Protein AF-A0A6V7HAA3-F1 (afdb_monomer_lite)

Organism: NCBI:txid395501

Foldseek 3Di:
DDDDPPDDDDDDADPVLVVVLVVVCVVPLDDDPVVLVVSCVVRVHDSVVSVVVSVVVVVVVVVVVVVVVVVVVVVVVVVVVVVVVVVVVVVVVVVVVVVVVVVVVVVVVVVVVVVVVVVVVVVVVVVVVVVVVPDDDDDDDDDDDDDDDDDDDDDDDDDDDDDDDDDDDDDDDDDDDDDDDDDDPPPDDPDDPDD

Structure (mmCIF, N/CA/C/O backbone):
data_AF-A0A6V7HAA3-F1
#
_entry.id   AF-A0A6V7HAA3-F1
#
loop_
_atom_site.group_PDB
_atom_site.id
_atom_site.type_symbol
_atom_site.label_atom_id
_atom_site.label_alt_id
_atom_site.label_comp_id
_atom_site.label_asym_id
_atom_site.label_entity_id
_atom_site.label_seq_id
_atom_site.pdbx_PDB_ins_code
_atom_site.Cartn_x
_atom_site.Cartn_y
_atom_site.Cartn_z
_atom_site.occupancy
_atom_site.B_iso_or_equiv
_atom_site.auth_seq_id
_atom_site.auth_comp_id
_atom_site.auth_asym_id
_atom_site.auth_atom_id
_atom_site.pdbx_PDB_model_num
ATOM 1 N N . PRO A 1 1 ? 34.888 27.810 -7.613 1.00 47.94 1 PRO A N 1
ATOM 2 C CA . PRO A 1 1 ? 33.725 27.640 -8.515 1.00 47.94 1 PRO A CA 1
ATOM 3 C C . PRO A 1 1 ? 33.443 26.154 -8.810 1.00 47.94 1 PRO A C 1
ATOM 5 O O . PRO A 1 1 ? 33.891 25.637 -9.818 1.00 47.94 1 PRO A O 1
ATOM 8 N N . ASN A 1 2 ? 32.728 25.460 -7.919 1.00 47.56 2 ASN A N 1
ATOM 9 C CA . ASN A 1 2 ? 32.217 24.105 -8.169 1.00 47.56 2 ASN A CA 1
ATOM 10 C C . ASN A 1 2 ? 30.795 24.025 -7.605 1.00 47.56 2 ASN A C 1
ATOM 12 O O . ASN A 1 2 ? 30.545 23.476 -6.535 1.00 47.56 2 ASN A O 1
ATOM 16 N N . GLY A 1 3 ? 29.869 24.684 -8.303 1.00 50.22 3 GLY A N 1
ATOM 17 C CA . GLY A 1 3 ? 28.447 24.626 -7.997 1.00 50.22 3 GLY A CA 1
ATOM 18 C C . GLY A 1 3 ? 27.911 23.230 -8.297 1.00 50.22 3 GLY A C 1
ATOM 19 O O . GLY A 1 3 ? 28.020 22.743 -9.420 1.00 50.22 3 GLY A O 1
ATOM 20 N N . CYS A 1 4 ? 27.336 22.593 -7.280 1.00 56.75 4 CYS A N 1
ATOM 21 C CA . CYS A 1 4 ? 26.614 21.331 -7.392 1.00 56.75 4 CYS A CA 1
ATOM 22 C C . CYS A 1 4 ? 25.581 21.439 -8.537 1.00 56.75 4 CYS A C 1
ATOM 24 O O . CYS A 1 4 ? 24.729 22.334 -8.488 1.00 56.75 4 CYS A O 1
ATOM 26 N N . PRO A 1 5 ? 25.654 20.604 -9.593 1.00 59.47 5 PRO A N 1
ATOM 27 C CA . PRO A 1 5 ? 24.811 20.771 -10.767 1.00 59.47 5 PRO A CA 1
ATOM 28 C C . PRO A 1 5 ? 23.345 20.646 -10.356 1.00 59.47 5 PRO A C 1
ATOM 30 O O . PRO A 1 5 ? 22.948 19.673 -9.706 1.00 59.47 5 PRO A O 1
ATOM 33 N N . ARG A 1 6 ? 22.563 21.675 -10.713 1.00 60.59 6 ARG A N 1
ATOM 34 C CA . ARG A 1 6 ? 21.132 21.821 -10.422 1.00 60.59 6 ARG A CA 1
ATOM 35 C C . ARG A 1 6 ? 20.436 20.466 -10.539 1.00 60.59 6 ARG A C 1
ATOM 37 O O . ARG A 1 6 ? 20.572 19.779 -11.554 1.00 60.59 6 ARG A O 1
ATOM 44 N N . ARG A 1 7 ? 19.698 20.072 -9.495 1.00 62.34 7 ARG A N 1
ATOM 45 C CA . ARG A 1 7 ? 18.899 18.843 -9.505 1.00 62.34 7 ARG A CA 1
ATOM 46 C C . ARG A 1 7 ? 17.999 18.875 -10.736 1.00 62.34 7 ARG A C 1
ATOM 48 O O . ARG A 1 7 ? 17.082 19.686 -10.796 1.00 62.34 7 ARG A O 1
ATOM 55 N N . ARG A 1 8 ? 18.298 18.019 -11.720 1.00 69.88 8 ARG A N 1
ATOM 56 C CA . ARG A 1 8 ? 17.471 17.849 -12.920 1.00 69.88 8 ARG A CA 1
ATOM 57 C C . ARG A 1 8 ? 16.031 17.619 -12.453 1.00 69.88 8 ARG A C 1
ATOM 59 O O . ARG A 1 8 ? 15.814 16.792 -11.563 1.00 69.88 8 ARG A O 1
ATOM 66 N N . GLY A 1 9 ? 15.096 18.402 -12.993 1.00 76.00 9 GLY A N 1
ATOM 67 C CA . GLY A 1 9 ? 13.680 18.338 -12.640 1.00 76.00 9 GLY A CA 1
ATOM 68 C C . GLY A 1 9 ? 13.159 16.904 -12.706 1.00 76.00 9 GLY A C 1
ATOM 69 O O . GLY A 1 9 ? 13.624 16.086 -13.503 1.00 76.00 9 GLY A O 1
ATOM 70 N N . ARG A 1 10 ? 12.230 16.566 -11.811 1.00 82.88 10 ARG A N 1
ATOM 71 C CA . ARG A 1 10 ? 11.664 15.220 -11.756 1.00 82.88 10 ARG A CA 1
ATOM 72 C C . ARG A 1 10 ? 10.759 15.016 -12.967 1.00 82.88 10 ARG A C 1
ATOM 74 O O . ARG A 1 10 ? 9.639 15.505 -12.978 1.00 82.88 10 ARG A O 1
ATOM 81 N N . GLN A 1 11 ? 11.226 14.248 -13.943 1.00 89.12 11 GLN A N 1
ATOM 82 C CA . GLN A 1 11 ? 10.374 13.785 -15.032 1.00 89.12 11 GLN A CA 1
ATOM 83 C C . GLN A 1 11 ? 9.371 12.748 -14.506 1.00 89.12 11 GLN A C 1
ATOM 85 O O . GLN A 1 11 ? 9.751 11.818 -13.785 1.00 89.12 11 GLN A O 1
ATOM 90 N N . THR A 1 12 ? 8.096 12.904 -14.856 1.00 93.69 12 THR A N 1
ATOM 91 C CA . THR A 1 12 ? 7.057 11.897 -14.614 1.00 93.69 12 THR A CA 1
ATOM 92 C C . THR A 1 12 ? 7.067 10.858 -15.732 1.00 93.69 12 THR A C 1
ATOM 94 O O . THR A 1 12 ? 7.315 11.181 -16.895 1.00 93.69 12 THR A O 1
ATOM 97 N N . TYR A 1 13 ? 6.834 9.596 -15.370 1.00 96.62 13 TYR A N 1
ATOM 98 C CA . TYR A 1 13 ? 6.657 8.525 -16.349 1.00 96.62 13 TYR A CA 1
ATOM 99 C C . TYR A 1 13 ? 5.269 8.625 -16.975 1.00 96.62 13 TYR A C 1
ATOM 101 O O . TYR A 1 13 ? 4.311 9.025 -16.311 1.00 96.62 13 TYR A O 1
ATOM 109 N N . THR A 1 14 ? 5.155 8.243 -18.243 1.00 98.00 14 THR A N 1
ATOM 110 C CA . THR A 1 14 ? 3.859 8.189 -18.923 1.00 98.00 14 THR A CA 1
ATOM 111 C C . THR A 1 14 ? 2.979 7.087 -18.322 1.00 98.00 14 THR A C 1
ATOM 113 O O . THR A 1 14 ? 3.452 6.184 -17.617 1.00 98.00 14 THR A O 1
ATOM 116 N N . ARG A 1 15 ? 1.674 7.128 -18.621 1.00 97.56 15 ARG A N 1
ATOM 117 C CA . ARG A 1 15 ? 0.734 6.079 -18.197 1.00 97.56 15 ARG A CA 1
ATOM 118 C C . ARG A 1 15 ? 1.162 4.704 -18.715 1.00 97.56 15 ARG A C 1
ATOM 120 O O . ARG A 1 15 ? 1.207 3.758 -17.939 1.00 97.56 15 ARG A O 1
ATOM 127 N N . PHE A 1 16 ? 1.546 4.620 -19.989 1.00 97.81 16 PHE A N 1
ATOM 128 C CA . PHE A 1 16 ? 2.032 3.385 -20.610 1.00 97.81 16 PHE A CA 1
ATOM 129 C C . PHE A 1 16 ? 3.279 2.833 -19.904 1.00 97.81 16 PHE A C 1
ATOM 131 O O . PHE A 1 16 ? 3.294 1.671 -19.509 1.00 97.81 16 PHE A O 1
ATOM 138 N N . GLN A 1 17 ? 4.283 3.683 -19.654 1.00 98.12 17 GLN A N 1
ATOM 139 C CA . GLN A 1 17 ? 5.496 3.274 -18.938 1.00 98.12 17 GLN A CA 1
ATOM 140 C C . GLN A 1 17 ? 5.176 2.727 -17.546 1.00 98.12 17 GLN A C 1
ATOM 142 O O . GLN A 1 17 ? 5.734 1.716 -17.132 1.00 98.12 17 GLN A O 1
ATOM 147 N N . THR A 1 18 ? 4.270 3.385 -16.822 1.00 98.06 18 THR A N 1
ATOM 148 C CA . THR A 1 18 ? 3.876 2.949 -15.479 1.00 98.06 18 THR A CA 1
ATOM 149 C C . THR A 1 18 ? 3.176 1.591 -15.514 1.00 98.06 18 THR A C 1
ATOM 151 O O . THR A 1 18 ? 3.508 0.731 -14.704 1.00 98.06 18 THR A O 1
ATOM 154 N N . LEU A 1 19 ? 2.269 1.370 -16.471 1.00 98.19 19 LEU A N 1
ATOM 155 C CA . LEU A 1 19 ? 1.551 0.102 -16.619 1.00 98.19 19 LEU A CA 1
ATOM 156 C C . LEU A 1 19 ? 2.490 -1.066 -16.939 1.00 98.19 19 LEU A C 1
ATOM 158 O O . LEU A 1 19 ? 2.407 -2.102 -16.283 1.00 98.19 19 LEU A O 1
ATOM 162 N N . GLU A 1 20 ? 3.419 -0.900 -17.882 1.00 98.19 20 GLU A N 1
ATOM 163 C CA . GLU A 1 20 ? 4.378 -1.964 -18.212 1.00 98.19 20 GLU A CA 1
ATOM 164 C C . GLU A 1 20 ? 5.331 -2.257 -17.043 1.00 98.19 20 GLU A C 1
ATOM 166 O O . GLU A 1 20 ? 5.613 -3.416 -16.742 1.00 98.19 20 GLU A O 1
ATOM 171 N N . LEU A 1 21 ? 5.774 -1.230 -16.309 1.00 98.44 21 LEU A N 1
ATOM 172 C CA . LEU A 1 21 ? 6.573 -1.420 -15.094 1.00 98.44 21 LEU A CA 1
ATOM 173 C C . LEU A 1 21 ? 5.801 -2.177 -14.006 1.00 98.44 21 LEU A C 1
ATOM 175 O O . LEU A 1 21 ? 6.367 -3.034 -13.324 1.00 98.44 21 LEU A O 1
ATOM 179 N N . GLU A 1 22 ? 4.513 -1.876 -13.832 1.00 98.38 22 GLU A N 1
ATOM 180 C CA . GLU A 1 22 ? 3.656 -2.603 -12.901 1.00 98.38 22 GLU A CA 1
ATOM 181 C C . GLU A 1 22 ? 3.451 -4.047 -13.335 1.00 98.38 22 GLU A C 1
ATOM 183 O O . GLU A 1 22 ? 3.622 -4.942 -12.510 1.00 98.38 22 GLU A O 1
ATOM 188 N N . LYS A 1 23 ? 3.157 -4.299 -14.609 1.00 98.06 23 LYS A N 1
ATOM 189 C CA . LYS A 1 23 ? 3.031 -5.650 -15.166 1.00 98.06 23 LYS A CA 1
ATOM 190 C C . LYS A 1 23 ? 4.286 -6.488 -14.906 1.00 98.06 23 LYS A C 1
ATOM 192 O O . LYS A 1 23 ? 4.185 -7.580 -14.349 1.00 98.06 23 LYS A O 1
ATOM 197 N N . GLU A 1 24 ? 5.470 -5.949 -15.197 1.00 97.88 24 GLU A N 1
ATOM 198 C CA . GLU A 1 24 ? 6.743 -6.622 -14.909 1.00 97.88 24 GLU A CA 1
ATOM 199 C C . GLU A 1 24 ? 6.949 -6.876 -13.411 1.00 97.88 24 GLU A C 1
ATOM 201 O O . GLU A 1 24 ? 7.431 -7.936 -13.017 1.00 97.88 24 GLU A O 1
ATOM 206 N N . PHE A 1 25 ? 6.556 -5.935 -12.551 1.00 98.38 25 PHE A N 1
ATOM 207 C CA . PHE A 1 25 ? 6.673 -6.090 -11.101 1.00 98.38 25 PHE A CA 1
ATOM 208 C C . PHE A 1 25 ? 5.761 -7.180 -10.525 1.00 98.38 25 PHE A C 1
ATOM 210 O O . PHE A 1 25 ? 6.108 -7.801 -9.514 1.00 98.38 25 PHE A O 1
ATOM 217 N N . HIS A 1 26 ? 4.596 -7.402 -11.136 1.00 97.50 26 HIS A N 1
ATOM 218 C CA . HIS A 1 26 ? 3.718 -8.514 -10.776 1.00 97.50 26 HIS A CA 1
ATOM 219 C C . HIS A 1 26 ? 4.322 -9.854 -11.194 1.00 97.50 26 HIS A C 1
ATOM 221 O O . HIS A 1 26 ? 4.258 -10.795 -10.410 1.00 97.50 26 HIS A O 1
ATOM 227 N N . PHE A 1 27 ? 4.959 -9.919 -12.368 1.00 97.31 27 PHE A N 1
ATOM 228 C CA . PHE A 1 27 ? 5.654 -11.123 -12.822 1.00 97.31 27 PHE A CA 1
ATOM 229 C C . PHE A 1 27 ? 6.865 -11.455 -11.941 1.00 97.31 27 PHE A C 1
ATOM 231 O O . PHE A 1 27 ? 7.007 -12.578 -11.463 1.00 97.31 27 PHE A O 1
ATOM 238 N N . ASN A 1 28 ? 7.734 -10.473 -11.689 1.00 96.38 28 ASN A N 1
ATOM 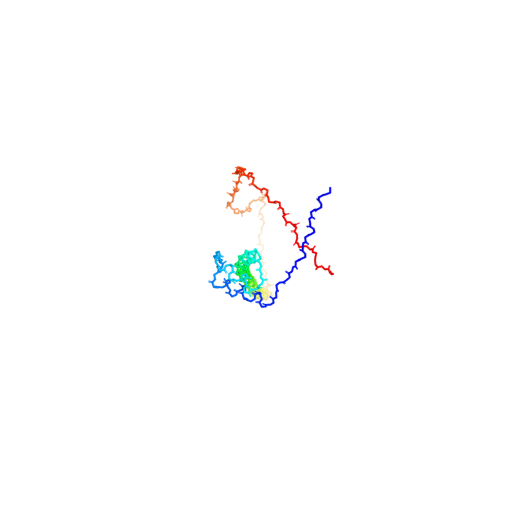239 C CA . ASN A 1 28 ? 8.869 -10.632 -10.792 1.00 96.38 28 ASN A CA 1
ATOM 240 C C . ASN A 1 28 ? 9.202 -9.314 -10.064 1.00 96.38 28 ASN A C 1
ATOM 242 O O . ASN A 1 28 ? 9.646 -8.352 -10.695 1.00 96.38 28 ASN A O 1
ATOM 246 N N . PRO A 1 29 ? 9.102 -9.256 -8.720 1.00 97.25 29 PRO A N 1
ATOM 247 C CA . PRO A 1 29 ? 9.426 -8.050 -7.952 1.00 97.25 29 PRO A CA 1
ATOM 248 C C . PRO A 1 29 ? 10.915 -7.653 -7.975 1.00 97.25 29 PRO A C 1
ATOM 250 O O . PRO A 1 29 ? 11.273 -6.576 -7.482 1.00 97.25 29 PRO A O 1
ATOM 253 N N . TYR A 1 30 ? 11.788 -8.518 -8.503 1.00 97.88 30 TYR A N 1
ATOM 254 C CA . TYR A 1 30 ? 13.235 -8.342 -8.585 1.00 97.88 30 TYR A CA 1
ATOM 255 C C . TYR A 1 30 ? 13.731 -8.656 -10.000 1.00 97.88 30 TYR A C 1
ATOM 257 O O . TYR A 1 30 ? 13.745 -9.800 -10.437 1.00 97.88 30 TYR A O 1
ATOM 265 N N . LEU A 1 31 ? 14.208 -7.643 -10.721 1.00 97.50 31 LEU A N 1
ATOM 266 C CA . LEU A 1 31 ? 14.721 -7.855 -12.074 1.00 97.50 31 LEU A CA 1
ATOM 267 C C . LEU A 1 31 ? 16.150 -8.404 -12.086 1.00 97.50 31 LEU A C 1
ATOM 269 O O . LEU A 1 31 ? 17.033 -7.898 -11.386 1.00 97.50 31 LEU A O 1
ATOM 273 N N . THR A 1 32 ? 16.400 -9.356 -12.986 1.00 98.19 32 THR A N 1
ATOM 274 C CA . THR A 1 32 ? 17.756 -9.759 -13.377 1.00 98.19 32 THR A CA 1
ATOM 275 C C . THR A 1 32 ? 18.428 -8.676 -14.231 1.00 98.19 32 THR A C 1
ATOM 277 O O . THR A 1 32 ? 17.782 -7.762 -14.755 1.00 98.19 32 THR A O 1
ATOM 280 N N . ARG A 1 33 ? 19.755 -8.774 -14.400 1.00 97.88 33 ARG A N 1
ATOM 281 C CA . ARG A 1 33 ? 20.540 -7.855 -15.242 1.00 97.88 33 ARG A CA 1
ATOM 282 C C . ARG A 1 33 ? 19.999 -7.779 -16.669 1.00 97.88 33 ARG A C 1
ATOM 284 O O . ARG A 1 33 ? 19.829 -6.671 -17.165 1.00 97.88 33 ARG A O 1
ATOM 291 N N . ARG A 1 34 ? 19.751 -8.938 -17.289 1.00 98.06 34 ARG A N 1
ATOM 292 C CA . ARG A 1 34 ? 19.263 -9.067 -18.668 1.00 98.06 34 ARG A CA 1
ATOM 293 C C . ARG A 1 34 ? 17.875 -8.457 -18.821 1.00 98.06 34 ARG A C 1
ATOM 295 O O . ARG A 1 34 ? 17.703 -7.561 -19.640 1.00 98.06 34 ARG A O 1
ATOM 302 N N . ARG A 1 35 ? 16.922 -8.848 -17.966 1.00 98.19 35 ARG A N 1
ATOM 303 C CA . ARG A 1 35 ? 15.545 -8.345 -18.056 1.00 98.19 35 ARG A CA 1
ATOM 304 C C . ARG A 1 35 ? 15.470 -6.829 -17.893 1.00 98.19 35 ARG A C 1
ATOM 306 O O . ARG A 1 35 ? 14.707 -6.164 -18.581 1.00 98.19 35 ARG A O 1
ATOM 313 N N . ARG A 1 36 ? 16.312 -6.258 -17.027 1.00 98.31 36 ARG A N 1
ATOM 314 C CA . ARG A 1 36 ? 16.402 -4.803 -16.859 1.00 98.31 36 ARG A CA 1
ATOM 315 C C . ARG A 1 36 ? 16.808 -4.073 -18.145 1.00 98.31 36 ARG A C 1
ATOM 317 O O . ARG A 1 36 ? 16.308 -2.975 -18.354 1.00 98.31 36 ARG A O 1
ATOM 324 N N . ILE A 1 37 ? 17.683 -4.653 -18.974 1.00 98.44 37 ILE A N 1
ATOM 325 C CA . ILE A 1 37 ? 18.051 -4.081 -20.285 1.00 98.44 37 ILE A CA 1
ATOM 326 C C . ILE A 1 37 ? 16.839 -4.103 -21.211 1.00 98.44 37 ILE A C 1
ATOM 328 O O . ILE A 1 37 ? 16.484 -3.076 -21.777 1.00 98.44 37 ILE A O 1
ATOM 332 N N . GLU A 1 38 ? 16.182 -5.259 -21.321 1.00 98.25 38 GLU A N 1
ATOM 333 C CA . GLU A 1 38 ? 15.034 -5.458 -22.214 1.00 98.25 38 GLU A CA 1
ATOM 334 C C . GLU A 1 38 ? 13.912 -4.452 -21.912 1.00 98.25 38 GLU A C 1
ATOM 336 O O . GLU A 1 38 ? 13.438 -3.753 -22.806 1.00 98.25 38 GLU A O 1
ATOM 341 N N . VAL A 1 39 ? 13.551 -4.302 -20.633 1.00 97.94 39 VAL A N 1
ATOM 342 C CA . VAL A 1 39 ? 12.511 -3.355 -20.193 1.00 97.94 39 VAL A CA 1
ATOM 343 C C . VAL A 1 39 ? 12.953 -1.899 -20.374 1.00 97.94 39 VAL A C 1
ATOM 345 O O . VAL A 1 39 ? 12.150 -1.054 -20.766 1.00 97.94 39 VAL A O 1
ATOM 348 N N . ALA A 1 40 ? 14.225 -1.585 -20.109 1.00 98.31 40 ALA A N 1
ATOM 349 C CA . ALA A 1 40 ? 14.774 -0.245 -20.322 1.00 98.31 40 ALA A CA 1
ATOM 350 C C . ALA A 1 40 ? 14.635 0.189 -21.790 1.00 98.31 40 ALA A C 1
ATOM 352 O O . ALA A 1 40 ? 14.160 1.292 -22.063 1.00 98.31 40 ALA A O 1
ATOM 353 N N . HIS A 1 41 ? 14.984 -0.700 -22.723 1.00 98.25 41 HIS A N 1
ATOM 354 C CA . HIS A 1 41 ? 14.888 -0.434 -24.156 1.00 98.25 41 HIS A CA 1
ATOM 355 C C . HIS A 1 41 ? 13.430 -0.310 -24.609 1.00 98.25 41 HIS A C 1
ATOM 357 O O . HIS A 1 41 ? 13.096 0.646 -25.301 1.00 98.25 41 HIS A O 1
ATOM 363 N N . ALA A 1 42 ? 12.550 -1.214 -24.164 1.00 97.75 42 ALA A N 1
ATOM 364 C CA . ALA A 1 42 ? 11.133 -1.195 -24.536 1.00 97.75 42 ALA A CA 1
ATOM 365 C C . ALA A 1 42 ? 10.398 0.083 -24.087 1.00 97.75 42 ALA A C 1
ATOM 367 O O . ALA A 1 42 ? 9.475 0.535 -24.758 1.00 97.75 42 ALA A O 1
ATOM 368 N N . LEU A 1 43 ? 10.799 0.671 -22.955 1.00 97.56 43 LEU A N 1
ATOM 369 C CA . LEU A 1 43 ? 10.143 1.847 -22.372 1.00 97.56 43 LEU A CA 1
ATOM 370 C C . LEU A 1 43 ? 10.879 3.166 -22.630 1.00 97.56 43 LEU A C 1
ATOM 372 O O . LEU A 1 43 ? 10.434 4.207 -22.134 1.00 97.56 43 LEU A O 1
ATOM 376 N N . CYS A 1 44 ? 11.993 3.132 -23.368 1.00 97.88 44 CYS A N 1
ATOM 377 C CA . CYS A 1 44 ? 12.895 4.270 -23.569 1.00 97.88 44 CYS A CA 1
ATOM 378 C C . CYS A 1 44 ? 13.333 4.919 -22.240 1.00 97.88 44 CYS A C 1
ATOM 380 O O . CYS A 1 44 ? 13.368 6.142 -22.096 1.00 97.88 44 CYS A O 1
ATOM 382 N N . LEU A 1 45 ? 13.648 4.091 -21.240 1.00 97.12 45 LEU A N 1
ATOM 383 C CA . LEU A 1 45 ? 14.139 4.513 -19.928 1.00 97.12 45 LEU A CA 1
ATOM 384 C C . LEU A 1 45 ? 15.555 3.988 -19.703 1.00 97.12 45 LEU A C 1
ATOM 386 O O . LEU A 1 45 ? 15.953 2.956 -20.226 1.00 97.12 45 LEU A O 1
ATOM 390 N N . THR A 1 46 ? 16.329 4.661 -18.857 1.00 98.06 46 THR A N 1
ATOM 391 C CA . THR A 1 46 ? 17.650 4.154 -18.462 1.00 98.06 46 THR A CA 1
ATOM 392 C C . THR A 1 46 ? 17.518 2.986 -17.484 1.00 98.06 46 THR A C 1
ATOM 394 O O . THR A 1 46 ? 16.644 2.979 -16.613 1.00 98.06 46 THR A O 1
ATOM 397 N N . GLU A 1 47 ? 18.460 2.039 -17.512 1.00 98.31 47 GLU A N 1
ATOM 398 C CA . GLU A 1 47 ? 18.514 0.950 -16.523 1.00 98.31 47 GLU A CA 1
ATOM 399 C C . GLU A 1 47 ? 18.475 1.451 -15.072 1.00 98.31 47 GLU A C 1
ATOM 401 O O . GLU A 1 47 ? 17.904 0.814 -14.183 1.00 98.31 47 GLU A O 1
ATOM 406 N N . ARG A 1 48 ? 19.089 2.614 -14.822 1.00 97.44 48 ARG A N 1
ATOM 407 C CA . ARG A 1 48 ? 19.090 3.266 -13.513 1.00 97.44 48 ARG A CA 1
ATOM 408 C C . ARG A 1 48 ? 17.680 3.680 -13.095 1.00 97.44 48 ARG A C 1
ATOM 410 O O . ARG A 1 48 ? 17.322 3.468 -11.938 1.00 97.44 48 ARG A O 1
ATOM 417 N N . GLN A 1 49 ? 16.888 4.249 -14.004 1.00 97.75 49 GLN A N 1
ATOM 418 C CA . GLN A 1 49 ? 15.487 4.598 -13.746 1.00 97.75 49 GLN A CA 1
ATOM 419 C C . GLN A 1 49 ? 14.657 3.354 -13.434 1.00 97.75 49 GLN A C 1
ATOM 421 O O . GLN A 1 49 ? 13.942 3.362 -12.434 1.00 97.75 49 GLN A O 1
ATOM 426 N N . ILE A 1 50 ? 14.834 2.270 -14.199 1.00 98.25 50 ILE A N 1
ATOM 427 C CA . ILE A 1 50 ? 14.180 0.982 -13.926 1.00 98.25 50 ILE A CA 1
ATOM 428 C C . ILE A 1 50 ? 14.561 0.473 -12.528 1.00 98.25 50 ILE A C 1
ATOM 430 O O . ILE A 1 50 ? 13.692 0.155 -11.717 1.00 98.25 50 ILE A O 1
ATOM 434 N N . LYS A 1 51 ? 15.857 0.472 -12.189 1.00 97.88 51 LYS A N 1
ATOM 435 C CA . LYS A 1 51 ? 16.353 0.049 -10.867 1.00 97.88 51 LYS A CA 1
ATOM 436 C C . LYS A 1 51 ? 15.723 0.860 -9.730 1.00 97.88 51 LYS A C 1
ATOM 438 O O . LYS A 1 51 ? 15.270 0.281 -8.743 1.00 97.88 51 LYS A O 1
ATOM 443 N N . ILE A 1 52 ? 15.697 2.187 -9.863 1.00 97.94 52 ILE A N 1
ATOM 444 C CA . ILE A 1 52 ? 15.109 3.088 -8.861 1.00 97.94 52 ILE A CA 1
ATOM 445 C C . ILE A 1 52 ? 13.603 2.856 -8.752 1.00 97.94 52 ILE A C 1
ATOM 447 O O . ILE A 1 52 ? 13.079 2.792 -7.643 1.00 97.94 52 ILE A O 1
ATOM 451 N N . TRP A 1 53 ? 12.905 2.691 -9.877 1.00 98.12 53 TRP A N 1
ATOM 452 C CA . TRP A 1 53 ? 11.470 2.435 -9.873 1.00 98.12 53 TRP A CA 1
ATOM 453 C C . TRP A 1 53 ? 11.144 1.127 -9.145 1.00 98.12 53 TRP A C 1
ATOM 455 O O . TRP A 1 53 ? 10.328 1.143 -8.229 1.00 98.12 53 TRP A O 1
ATOM 465 N N . PHE A 1 54 ? 11.853 0.029 -9.431 1.00 98.56 54 PHE A N 1
ATOM 466 C CA . PHE A 1 54 ? 11.659 -1.255 -8.740 1.00 98.56 54 PHE A CA 1
ATOM 467 C C . PHE A 1 54 ? 11.999 -1.183 -7.248 1.00 98.56 54 PHE A C 1
ATOM 469 O O . PHE A 1 54 ? 11.357 -1.825 -6.415 1.00 98.56 54 PHE A O 1
ATOM 476 N N . GLN A 1 55 ? 13.002 -0.391 -6.865 1.00 98.31 55 GLN A N 1
ATOM 477 C CA . GLN A 1 55 ? 13.291 -0.135 -5.455 1.00 98.31 55 GLN A CA 1
ATOM 478 C C . GLN A 1 55 ? 12.137 0.617 -4.780 1.00 98.31 55 GLN A C 1
ATOM 480 O O . GLN A 1 55 ? 11.638 0.169 -3.748 1.00 98.31 55 GLN A O 1
ATOM 485 N N . ASN A 1 56 ? 11.662 1.703 -5.389 1.00 98.00 56 ASN A N 1
ATOM 486 C CA . ASN A 1 56 ? 10.538 2.484 -4.878 1.00 98.00 56 ASN A CA 1
ATOM 487 C C . ASN A 1 56 ? 9.257 1.649 -4.804 1.00 98.00 56 ASN A C 1
ATOM 489 O O . ASN A 1 56 ? 8.544 1.707 -3.804 1.00 98.00 56 ASN A O 1
ATOM 493 N N . ARG A 1 57 ? 8.990 0.822 -5.818 1.00 98.25 57 ARG A N 1
ATOM 494 C CA . ARG A 1 57 ? 7.807 -0.036 -5.872 1.00 98.25 57 ARG A CA 1
ATOM 495 C C . ARG A 1 57 ? 7.818 -1.098 -4.774 1.00 98.25 57 ARG A C 1
ATOM 497 O O . ARG A 1 57 ? 6.786 -1.283 -4.128 1.00 98.25 57 ARG A O 1
ATOM 504 N N . ARG A 1 58 ? 8.971 -1.724 -4.488 1.00 98.00 58 ARG A N 1
ATOM 505 C CA . ARG A 1 58 ? 9.135 -2.640 -3.338 1.00 98.00 58 ARG A CA 1
ATOM 506 C C . ARG A 1 58 ? 8.915 -1.928 -2.008 1.00 98.00 58 ARG A C 1
ATOM 508 O O . ARG A 1 58 ? 8.224 -2.456 -1.139 1.00 98.00 58 ARG A O 1
ATOM 515 N N . MET A 1 59 ? 9.447 -0.714 -1.855 1.00 97.75 59 MET A N 1
ATOM 516 C CA . MET A 1 59 ? 9.210 0.089 -0.653 1.00 97.75 59 MET A CA 1
ATOM 517 C C . MET A 1 59 ? 7.729 0.444 -0.493 1.00 97.75 59 MET A C 1
ATOM 519 O O . MET A 1 59 ? 7.211 0.344 0.617 1.00 97.75 59 MET A O 1
ATOM 523 N N . LYS A 1 60 ? 7.037 0.781 -1.588 1.00 96.50 60 LYS A N 1
ATOM 524 C CA . LYS A 1 60 ? 5.591 1.023 -1.593 1.00 96.50 60 LYS A CA 1
ATOM 525 C C . LYS A 1 60 ? 4.815 -0.232 -1.186 1.00 96.50 60 LYS A C 1
ATOM 527 O O . LYS A 1 60 ? 4.049 -0.149 -0.239 1.00 96.50 60 LYS A O 1
ATOM 532 N N . ARG A 1 61 ? 5.107 -1.401 -1.778 1.00 96.38 61 ARG A N 1
ATOM 533 C CA . ARG A 1 61 ? 4.483 -2.688 -1.396 1.00 96.38 61 ARG A CA 1
ATOM 534 C C . ARG A 1 61 ? 4.661 -2.977 0.094 1.00 96.38 61 ARG A C 1
ATOM 536 O O . ARG A 1 61 ? 3.716 -3.359 0.768 1.00 96.38 61 ARG A O 1
ATOM 543 N N . LYS A 1 62 ? 5.864 -2.757 0.634 1.00 95.94 62 LYS A N 1
ATOM 544 C CA . LYS A 1 62 ? 6.126 -2.939 2.069 1.00 95.94 62 LYS A CA 1
ATOM 545 C C . LYS A 1 62 ? 5.274 -2.006 2.938 1.00 95.94 62 LYS A C 1
ATOM 547 O O . LYS A 1 62 ? 4.821 -2.431 3.993 1.00 95.94 62 LYS A O 1
ATOM 552 N N . LYS A 1 63 ? 5.075 -0.751 2.519 1.00 94.50 63 LYS A N 1
ATOM 553 C CA . LYS A 1 63 ? 4.202 0.203 3.222 1.00 94.50 63 LYS A CA 1
ATOM 554 C C . LYS A 1 63 ? 2.730 -0.195 3.118 1.00 94.50 63 LYS A C 1
ATOM 556 O O . LYS A 1 63 ? 2.069 -0.233 4.142 1.00 94.50 63 LYS A O 1
ATOM 561 N N . GLU A 1 64 ? 2.265 -0.561 1.924 1.00 93.75 64 GLU A N 1
ATOM 562 C CA . GLU A 1 64 ? 0.900 -1.050 1.668 1.00 93.75 64 GLU A CA 1
ATOM 563 C C . GLU A 1 64 ? 0.574 -2.244 2.585 1.00 93.75 64 GLU A C 1
ATOM 565 O O . GLU A 1 64 ? -0.428 -2.227 3.289 1.00 93.75 64 GLU A O 1
ATOM 570 N N . LEU A 1 65 ? 1.477 -3.225 2.689 1.00 92.62 65 LEU A N 1
ATOM 571 C CA . LEU A 1 65 ? 1.302 -4.382 3.578 1.00 92.62 65 LEU A CA 1
ATOM 572 C C . LEU A 1 65 ? 1.266 -4.021 5.071 1.00 92.62 65 LEU A C 1
ATOM 574 O O . LEU A 1 65 ? 0.604 -4.707 5.843 1.00 92.62 65 LEU A O 1
ATOM 578 N N . ARG A 1 66 ? 1.995 -2.984 5.501 1.00 91.50 66 ARG A N 1
ATOM 579 C CA . ARG A 1 66 ? 1.954 -2.509 6.895 1.00 91.50 66 ARG A CA 1
ATOM 580 C C . ARG A 1 66 ? 0.656 -1.765 7.187 1.00 91.50 66 ARG A C 1
ATOM 582 O O . ARG A 1 66 ? 0.035 -2.057 8.197 1.00 91.50 66 ARG A O 1
ATOM 589 N N . ALA A 1 67 ? 0.233 -0.891 6.277 1.00 90.75 67 ALA A N 1
ATOM 590 C CA . ALA A 1 67 ? -1.012 -0.144 6.404 1.00 90.75 67 ALA A CA 1
ATOM 591 C C . ALA A 1 67 ? -2.224 -1.083 6.487 1.00 90.75 67 ALA A C 1
ATOM 593 O O . ALA A 1 67 ? -3.079 -0.898 7.337 1.00 90.75 67 ALA A O 1
ATOM 594 N N . VAL A 1 68 ? -2.262 -2.148 5.676 1.00 90.19 68 VAL A N 1
ATOM 595 C CA . VAL A 1 68 ? -3.334 -3.157 5.765 1.00 90.19 68 VAL A CA 1
ATOM 596 C C . VAL A 1 68 ? -3.358 -3.836 7.138 1.00 90.19 68 VAL A C 1
ATOM 598 O O . VAL A 1 68 ? -4.428 -4.039 7.700 1.00 90.19 68 VAL A O 1
ATOM 601 N N . LYS A 1 69 ? -2.192 -4.168 7.707 1.00 89.50 69 LYS A N 1
ATOM 602 C CA . LYS A 1 69 ? -2.125 -4.751 9.057 1.00 89.50 69 LYS A CA 1
ATOM 603 C C . LYS A 1 69 ? -2.636 -3.787 10.126 1.00 89.50 69 LYS A C 1
ATOM 605 O O . LYS A 1 69 ? -3.348 -4.219 11.019 1.00 89.50 69 LYS A O 1
ATOM 610 N N . GLU A 1 70 ? -2.280 -2.513 10.018 1.00 89.69 70 GLU A N 1
ATOM 611 C CA . GLU A 1 70 ? -2.715 -1.467 10.946 1.00 89.69 70 GLU A CA 1
ATOM 612 C C . GLU A 1 70 ? -4.223 -1.215 10.859 1.00 89.69 70 GLU A C 1
ATOM 614 O O . GLU A 1 70 ? -4.887 -1.192 11.887 1.00 89.69 70 GLU A O 1
ATOM 619 N N . ILE A 1 71 ? -4.782 -1.140 9.647 1.00 91.00 71 ILE A N 1
ATOM 620 C CA . ILE A 1 71 ? -6.231 -1.022 9.426 1.00 91.00 71 ILE A CA 1
ATOM 621 C C . ILE A 1 71 ? -6.973 -2.211 10.043 1.00 91.00 71 ILE A C 1
ATOM 623 O O . ILE A 1 71 ? -7.978 -2.026 10.722 1.00 91.00 71 ILE A O 1
ATOM 627 N N . ASN A 1 72 ? -6.475 -3.432 9.838 1.00 90.19 72 ASN A N 1
ATOM 628 C CA . ASN A 1 72 ? -7.105 -4.628 10.396 1.00 90.19 72 ASN A CA 1
ATOM 629 C C . ASN A 1 72 ? -7.048 -4.651 11.930 1.00 90.19 72 ASN A C 1
ATOM 631 O O . ASN A 1 72 ? -8.013 -5.055 12.573 1.00 90.19 72 ASN A O 1
ATOM 635 N N . GLU A 1 73 ? -5.929 -4.222 12.514 1.00 91.38 73 GLU A N 1
ATOM 636 C CA . GLU A 1 73 ? -5.774 -4.121 13.966 1.00 91.38 73 GLU A CA 1
ATOM 637 C C . GLU A 1 73 ? -6.698 -3.047 14.551 1.00 91.38 73 GLU A C 1
ATOM 639 O O . GLU A 1 73 ? -7.368 -3.290 15.551 1.00 91.38 73 GLU A O 1
ATOM 644 N N . GLN A 1 74 ? -6.787 -1.891 13.896 1.00 90.56 74 GLN A N 1
ATOM 645 C CA . GLN A 1 74 ? -7.681 -0.810 14.290 1.00 90.56 74 GLN A CA 1
ATOM 646 C C . GLN A 1 74 ? -9.148 -1.255 14.235 1.00 90.56 74 GLN A C 1
ATOM 648 O O . GLN A 1 74 ? -9.874 -1.088 15.208 1.00 90.56 74 GLN A O 1
ATOM 653 N N . ALA A 1 75 ? -9.560 -1.925 13.156 1.00 91.88 75 ALA A N 1
ATOM 654 C CA . ALA A 1 75 ? -10.908 -2.473 13.033 1.00 91.88 75 ALA A CA 1
ATOM 655 C C . ALA A 1 75 ? -11.226 -3.522 14.114 1.00 91.88 75 ALA A C 1
ATOM 657 O O . ALA A 1 75 ? -12.382 -3.670 14.510 1.00 91.88 75 ALA A O 1
ATOM 658 N N . ARG A 1 76 ? -10.221 -4.267 14.597 1.00 92.38 76 ARG A N 1
ATOM 659 C CA . ARG A 1 76 ? -10.398 -5.194 15.722 1.00 92.38 76 ARG A CA 1
ATOM 660 C C . ARG A 1 76 ? -10.614 -4.436 17.031 1.00 92.38 76 ARG A C 1
ATOM 662 O O . ARG A 1 76 ? -11.569 -4.740 17.736 1.00 92.38 76 ARG A O 1
ATOM 669 N N . ARG A 1 77 ? -9.784 -3.428 17.315 1.00 93.12 77 ARG A N 1
ATOM 670 C CA . ARG A 1 77 ? -9.918 -2.581 18.513 1.00 93.12 77 ARG A CA 1
ATOM 671 C C . ARG A 1 77 ? -11.260 -1.867 18.559 1.00 93.12 77 ARG A C 1
ATOM 673 O O . ARG A 1 77 ? -11.916 -1.889 19.585 1.00 93.12 77 ARG A O 1
ATOM 680 N N . GLU A 1 78 ? -11.710 -1.316 17.436 1.00 93.00 78 GLU A N 1
ATOM 681 C CA . GLU A 1 78 ? -13.010 -0.644 17.352 1.00 93.00 78 GLU A CA 1
ATOM 682 C C . GLU A 1 78 ? -14.175 -1.594 17.657 1.00 93.00 78 GLU A C 1
ATOM 684 O O . GLU A 1 78 ? -15.132 -1.195 18.315 1.00 93.00 78 GLU A O 1
ATOM 689 N N . ARG A 1 79 ? -14.098 -2.863 17.232 1.00 92.75 79 ARG A N 1
ATOM 690 C CA . ARG A 1 79 ? -15.095 -3.877 17.613 1.00 92.75 79 ARG A CA 1
ATOM 691 C C . ARG A 1 79 ? -15.043 -4.191 19.104 1.00 92.75 79 ARG A C 1
ATOM 693 O O . ARG A 1 79 ? -16.085 -4.232 19.742 1.00 92.75 79 ARG A O 1
ATOM 700 N N . GLU A 1 80 ? -13.849 -4.374 19.661 1.00 93.19 80 GLU A N 1
ATOM 701 C CA . GLU A 1 80 ? -13.670 -4.624 21.096 1.00 93.19 80 GLU A CA 1
ATOM 702 C C . GLU A 1 80 ? -14.195 -3.449 21.942 1.00 93.19 80 GLU A C 1
ATOM 704 O O . GLU A 1 80 ? -14.896 -3.656 22.930 1.00 93.19 80 GLU A O 1
ATOM 709 N N . GLU A 1 81 ? -13.926 -2.209 21.531 1.00 94.25 81 GLU A N 1
ATOM 710 C CA . GLU A 1 81 ? -14.451 -0.999 22.170 1.00 94.25 81 GLU A CA 1
ATOM 711 C C . GLU A 1 81 ? -15.978 -0.908 22.061 1.00 94.25 81 GLU A C 1
ATOM 713 O O . GLU A 1 81 ? -16.645 -0.563 23.040 1.00 94.25 81 GLU A O 1
ATOM 718 N N . GLN A 1 82 ? -16.551 -1.257 20.904 1.00 93.12 82 GLN A N 1
ATOM 719 C CA . GLN A 1 82 ? -18.003 -1.333 20.724 1.00 93.12 82 GLN A CA 1
ATOM 720 C C . GLN A 1 82 ? -18.633 -2.384 21.640 1.00 93.12 82 GLN A C 1
ATOM 722 O O . GLN A 1 82 ? -19.638 -2.085 22.286 1.00 93.12 82 GLN A O 1
ATOM 727 N N . ASP A 1 83 ? -18.033 -3.568 21.755 1.00 95.06 83 ASP A N 1
ATOM 728 C CA . ASP A 1 83 ? -18.512 -4.637 22.633 1.00 95.06 83 ASP A CA 1
ATOM 729 C C . ASP A 1 83 ? -18.434 -4.222 24.111 1.00 95.06 83 ASP A C 1
ATOM 731 O O . ASP A 1 83 ? -19.386 -4.422 24.871 1.00 95.06 83 ASP A O 1
ATOM 735 N N . ILE A 1 84 ? -17.336 -3.578 24.528 1.00 96.19 84 ILE A N 1
ATOM 736 C CA . ILE A 1 84 ? -17.189 -3.031 25.886 1.00 96.19 84 ILE A CA 1
ATOM 737 C C . ILE A 1 84 ? -18.255 -1.963 26.148 1.00 96.19 84 ILE A C 1
ATOM 739 O O . ILE A 1 84 ? -18.907 -1.992 27.194 1.00 96.19 84 ILE A O 1
ATOM 743 N N . MET A 1 85 ? -18.467 -1.037 25.211 1.00 95.38 85 MET A N 1
ATOM 744 C CA . MET A 1 85 ? -19.461 0.026 25.353 1.00 95.38 85 MET A CA 1
ATOM 745 C C . MET A 1 85 ? -20.885 -0.536 25.422 1.00 95.38 85 MET A C 1
ATOM 747 O O . MET A 1 85 ? -21.669 -0.115 26.275 1.00 95.38 85 MET A O 1
ATOM 751 N N . GLN A 1 86 ? -21.222 -1.514 24.578 1.00 95.44 86 GLN A N 1
ATOM 752 C CA . GLN A 1 86 ? -22.516 -2.196 24.621 1.00 95.44 86 GLN A CA 1
ATOM 753 C C . GLN A 1 86 ? -22.716 -2.928 25.946 1.00 95.44 86 GLN A C 1
ATOM 755 O O . GLN A 1 86 ? -23.777 -2.809 26.560 1.00 95.44 86 GLN A O 1
ATOM 760 N N . LYS A 1 87 ? -21.688 -3.626 26.439 1.00 95.50 87 LYS A N 1
ATOM 761 C CA . LYS A 1 87 ? -21.742 -4.297 27.739 1.00 95.50 87 LYS A CA 1
ATOM 762 C C . LYS A 1 87 ? -21.961 -3.303 28.879 1.00 95.50 87 LYS A C 1
ATOM 764 O O . LYS A 1 87 ? -22.822 -3.535 29.722 1.00 95.50 87 LYS A O 1
ATOM 769 N N . GLN A 1 88 ? -21.256 -2.171 28.882 1.00 95.69 88 GLN A N 1
ATOM 770 C CA . GLN A 1 88 ? -21.458 -1.112 29.876 1.00 95.69 88 GLN A CA 1
ATOM 771 C C . GLN A 1 88 ? -22.873 -0.523 29.815 1.00 95.69 88 GLN A C 1
ATOM 773 O O . GLN A 1 88 ? -23.479 -0.261 30.855 1.00 95.69 88 GLN A O 1
ATOM 778 N N . GLN A 1 89 ? -23.426 -0.326 28.615 1.00 94.81 89 GLN A N 1
ATOM 779 C CA . GLN A 1 89 ? -24.807 0.130 28.449 1.00 94.81 89 GLN A CA 1
ATOM 780 C C . GLN A 1 89 ? -25.809 -0.899 28.981 1.00 94.81 89 GLN A C 1
ATOM 782 O O . GLN A 1 89 ? -26.716 -0.522 29.725 1.00 94.81 89 GLN A O 1
ATOM 787 N N . ALA A 1 90 ? -25.621 -2.182 28.667 1.00 95.50 90 ALA A N 1
ATOM 788 C CA . ALA A 1 90 ? -26.458 -3.267 29.171 1.00 95.50 90 ALA A CA 1
ATOM 789 C C . ALA A 1 90 ? -26.388 -3.375 30.703 1.00 95.50 90 ALA A C 1
ATOM 791 O O . ALA A 1 90 ? -27.422 -3.457 31.363 1.00 95.50 90 ALA A O 1
ATOM 792 N N . GLU A 1 91 ? -25.193 -3.286 31.293 1.00 95.88 91 GLU A N 1
ATOM 793 C CA . GLU A 1 91 ? -25.008 -3.272 32.749 1.00 95.88 91 GLU A CA 1
ATOM 794 C C . GLU A 1 91 ? -25.679 -2.058 33.403 1.00 95.88 91 GLU A C 1
ATOM 796 O O . GLU A 1 91 ? -26.318 -2.186 34.448 1.00 95.88 91 GLU A O 1
ATOM 801 N N . LYS A 1 92 ? -25.580 -0.873 32.788 1.00 96.12 92 LYS A N 1
ATOM 802 C CA . LYS A 1 92 ? -26.242 0.339 33.286 1.00 96.12 92 LYS A CA 1
ATOM 803 C C . LYS A 1 92 ? -27.767 0.210 33.232 1.00 96.12 92 LYS A C 1
ATOM 805 O O . LYS A 1 92 ? -28.437 0.609 34.182 1.00 96.12 92 LYS A O 1
ATOM 810 N N . GLN A 1 93 ? -28.311 -0.365 32.159 1.00 94.06 93 GLN A N 1
ATOM 811 C CA . GLN A 1 93 ? -29.744 -0.655 32.046 1.00 94.06 93 GLN A CA 1
ATOM 812 C C . GLN A 1 93 ? -30.194 -1.687 33.088 1.00 94.06 93 GLN A C 1
ATOM 814 O O . GLN A 1 93 ? -31.205 -1.467 33.753 1.00 94.06 93 GLN A O 1
ATOM 819 N N . ALA A 1 94 ? -29.427 -2.761 33.287 1.00 95.88 94 ALA A N 1
ATOM 820 C CA . ALA A 1 94 ? -29.719 -3.780 34.292 1.00 95.88 94 ALA A CA 1
ATOM 821 C C . ALA A 1 94 ? -29.713 -3.200 35.717 1.00 95.88 94 ALA A C 1
ATOM 823 O O . ALA A 1 94 ? -30.632 -3.461 36.492 1.00 95.88 94 ALA A O 1
ATOM 824 N N . LYS A 1 95 ? -28.732 -2.346 36.048 1.00 96.12 95 LYS A N 1
ATOM 825 C CA . LYS A 1 95 ? -28.691 -1.637 37.338 1.00 96.12 95 LYS A CA 1
ATOM 826 C C . LYS A 1 95 ? -29.911 -0.744 37.546 1.00 96.12 95 LYS A C 1
ATOM 828 O O . LYS A 1 95 ? -30.504 -0.785 38.618 1.00 96.12 95 LYS A O 1
ATOM 833 N N . LEU A 1 96 ? -30.308 0.021 36.527 1.00 96.06 96 LEU A N 1
ATOM 834 C CA . LEU A 1 96 ? -31.484 0.890 36.610 1.00 96.06 96 LEU A CA 1
ATOM 835 C C . LEU A 1 96 ? -32.773 0.082 36.831 1.00 96.06 96 LEU A C 1
ATOM 837 O O . LEU A 1 96 ? -33.601 0.459 37.657 1.00 96.06 96 LEU A O 1
ATOM 841 N N . GLN A 1 97 ? -32.938 -1.042 36.127 1.00 93.88 97 GLN A N 1
ATOM 842 C CA . GLN A 1 97 ? -34.083 -1.938 36.325 1.00 93.88 97 GLN A CA 1
ATOM 843 C C . GLN A 1 97 ? -34.105 -2.520 37.742 1.00 93.88 97 GLN A C 1
ATOM 845 O O . GLN A 1 97 ? -35.159 -2.556 38.377 1.00 93.88 97 GLN A O 1
ATOM 850 N N . GLN A 1 98 ? -32.947 -2.931 38.262 1.00 94.19 98 GLN A N 1
ATOM 851 C CA . GLN A 1 98 ? -32.835 -3.443 39.625 1.00 94.19 98 GLN A CA 1
ATOM 852 C C . GLN A 1 98 ? -33.184 -2.372 40.670 1.00 94.19 98 GLN A C 1
ATOM 854 O O . GLN A 1 98 ? -33.874 -2.656 41.646 1.00 94.19 98 GLN A O 1
ATOM 859 N N . GLU A 1 99 ? -32.763 -1.127 40.457 1.00 94.44 99 GLU A N 1
ATOM 860 C CA . GLU A 1 99 ? -33.077 -0.005 41.344 1.00 94.44 99 GLU A CA 1
ATOM 861 C C . GLU A 1 99 ? -34.578 0.329 41.342 1.00 94.44 99 GLU A C 1
ATOM 863 O O . GLU A 1 99 ? -35.165 0.533 42.405 1.00 94.44 99 GLU A O 1
ATOM 868 N N . GLN A 1 100 ? -35.235 0.279 40.177 1.00 92.62 100 GLN A N 1
ATOM 869 C CA . GLN A 1 100 ? -36.692 0.423 40.067 1.00 92.62 100 GLN A CA 1
ATOM 870 C C . GLN A 1 100 ? -37.448 -0.698 40.794 1.00 92.62 100 GLN A C 1
ATOM 872 O O . GLN A 1 100 ? -38.420 -0.422 41.498 1.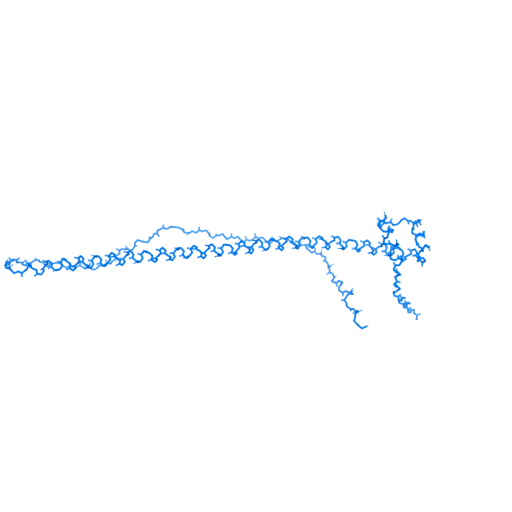00 92.62 100 GLN A O 1
ATOM 877 N N . GLN A 1 101 ? -36.997 -1.951 40.668 1.00 90.88 101 GLN A N 1
ATOM 878 C CA . GLN A 1 101 ? -37.576 -3.081 41.404 1.00 90.88 101 GLN A CA 1
ATOM 879 C C . GLN A 1 101 ? -37.425 -2.897 42.920 1.00 90.88 101 GLN A C 1
ATOM 881 O O . GLN A 1 101 ? -38.395 -3.061 43.661 1.00 90.88 101 GLN A O 1
ATOM 886 N N . ASN A 1 102 ? -36.238 -2.493 43.382 1.00 92.19 102 ASN A N 1
ATOM 887 C CA . ASN A 1 102 ? -35.985 -2.216 44.796 1.00 92.19 102 ASN A CA 1
ATOM 888 C C . ASN A 1 102 ? -36.872 -1.076 45.324 1.00 92.19 102 ASN A C 1
ATOM 890 O O . ASN A 1 102 ? -37.444 -1.197 46.408 1.00 92.19 102 ASN A O 1
ATOM 894 N N . ALA A 1 103 ? -37.032 0.007 44.557 1.00 92.25 103 ALA A N 1
ATOM 895 C CA . ALA A 1 103 ? -37.909 1.121 44.915 1.00 92.25 103 ALA A CA 1
ATOM 896 C C . ALA A 1 103 ? -39.387 0.692 44.993 1.00 92.25 103 ALA A C 1
ATOM 898 O O . ALA A 1 103 ? -40.093 1.068 45.930 1.00 92.25 103 ALA A O 1
ATOM 899 N N . ALA A 1 104 ? -39.851 -0.143 44.056 1.00 90.81 104 ALA A N 1
ATOM 900 C CA . ALA A 1 104 ? -41.208 -0.689 44.076 1.00 90.81 104 ALA A CA 1
ATOM 901 C C . ALA A 1 104 ? -41.461 -1.565 45.318 1.00 90.81 104 ALA A C 1
ATOM 903 O O . ALA A 1 104 ? -42.489 -1.414 45.981 1.00 90.81 104 ALA A O 1
ATOM 904 N N . LEU A 1 105 ? -40.501 -2.426 45.678 1.00 89.56 105 LEU A N 1
ATOM 905 C CA . LEU A 1 105 ? -40.566 -3.250 46.891 1.00 89.56 105 LEU A CA 1
ATOM 906 C C . LEU A 1 105 ? -40.606 -2.396 48.167 1.00 89.56 105 LEU A C 1
ATOM 908 O O . LEU A 1 105 ? -41.380 -2.693 49.078 1.00 89.56 105 LEU A O 1
ATOM 912 N N . GLN A 1 106 ? -39.814 -1.320 48.240 1.00 85.88 106 GLN A N 1
ATOM 913 C CA . GLN A 1 106 ? -39.857 -0.389 49.373 1.00 85.88 106 GLN A CA 1
ATOM 914 C C . GLN A 1 106 ? -41.215 0.313 49.492 1.00 85.88 106 GLN A C 1
ATOM 916 O O . GLN A 1 106 ? -41.756 0.412 50.595 1.00 85.88 106 GLN A O 1
ATOM 921 N N . HIS A 1 107 ? -41.798 0.760 48.375 1.00 83.75 107 HIS A N 1
ATOM 922 C CA . HIS A 1 107 ? -43.115 1.398 48.386 1.00 83.75 107 HIS A CA 1
ATOM 923 C C . HIS A 1 107 ? -44.207 0.431 48.873 1.00 83.75 107 HIS A C 1
ATOM 925 O O . HIS A 1 107 ? -45.038 0.805 49.700 1.00 83.75 107 HIS A O 1
ATOM 931 N N .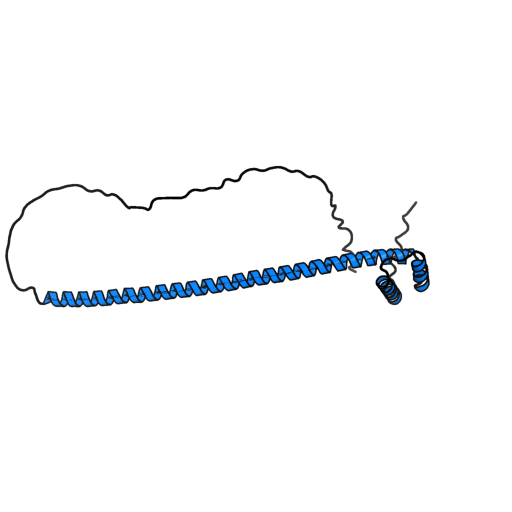 GLN A 1 108 ? -44.171 -0.837 48.441 1.00 79.31 108 GLN A N 1
ATOM 932 C CA . GLN A 1 108 ? -45.115 -1.863 48.900 1.00 79.31 108 GLN A CA 1
ATOM 933 C C . GLN A 1 108 ? -45.029 -2.109 50.417 1.00 79.31 108 GLN A C 1
ATOM 935 O O . GLN A 1 108 ? -46.063 -2.227 51.078 1.00 79.31 108 GLN A O 1
ATOM 940 N N . GLN A 1 109 ? -43.820 -2.136 50.991 1.00 77.19 109 GLN A N 1
ATOM 941 C CA . GLN A 1 109 ? -43.637 -2.299 52.439 1.00 77.19 109 GLN A CA 1
ATOM 942 C C . GLN A 1 109 ? -44.230 -1.127 53.236 1.00 77.19 109 GLN A C 1
ATOM 944 O O . GLN A 1 109 ? -44.885 -1.352 54.251 1.00 77.19 109 GLN A O 1
ATOM 949 N N . GLN A 1 110 ? -44.081 0.114 52.764 1.00 70.75 110 GLN A N 1
ATOM 950 C CA . GLN A 1 110 ? -44.658 1.290 53.433 1.00 70.75 110 GLN A CA 1
ATOM 951 C C . GLN A 1 110 ? -46.199 1.276 53.442 1.00 70.75 110 GLN A C 1
ATOM 953 O O . GLN A 1 110 ? -46.816 1.622 54.454 1.00 70.75 110 GLN A O 1
ATOM 958 N N . HIS A 1 111 ? -46.838 0.829 52.352 1.00 67.38 111 HIS A N 1
ATOM 959 C CA . HIS A 1 111 ? -48.297 0.631 52.311 1.00 67.38 111 HIS A CA 1
ATOM 960 C C . HIS A 1 111 ? -48.766 -0.469 53.274 1.00 67.38 111 HIS A C 1
ATOM 962 O O . HIS A 1 111 ? -49.811 -0.329 53.902 1.00 67.38 111 HIS A O 1
ATOM 968 N N . HIS A 1 112 ? -47.990 -1.543 53.447 1.00 65.19 112 HIS A N 1
ATOM 969 C CA . HIS A 1 112 ? -48.341 -2.611 54.388 1.00 65.19 112 HIS A CA 1
ATOM 970 C C . HIS A 1 112 ? -48.225 -2.164 55.858 1.00 65.19 112 HIS A C 1
ATOM 972 O O . HIS A 1 112 ? -49.120 -2.437 56.655 1.00 65.19 112 HIS A O 1
ATOM 978 N N . VAL A 1 113 ? -47.171 -1.419 56.215 1.00 59.47 113 VAL A N 1
ATOM 979 C CA . VAL A 1 113 ? -46.967 -0.901 57.585 1.00 59.47 113 VAL A CA 1
ATOM 980 C C . VAL A 1 113 ? -48.022 0.148 57.960 1.00 59.47 113 VAL A C 1
ATOM 982 O O . VAL A 1 113 ? -48.582 0.096 59.051 1.00 59.47 113 VAL A O 1
ATOM 985 N N . SER A 1 114 ? -48.375 1.054 57.044 1.00 58.62 114 SER A N 1
ATOM 986 C CA . SER A 1 114 ? -49.439 2.047 57.285 1.00 58.62 114 SER A CA 1
ATOM 987 C C . SER A 1 114 ? -50.849 1.438 57.347 1.00 58.62 114 SER A C 1
ATOM 989 O O . SER A 1 114 ? -51.728 1.974 58.027 1.00 58.62 114 SER A O 1
ATOM 991 N N . GLY A 1 115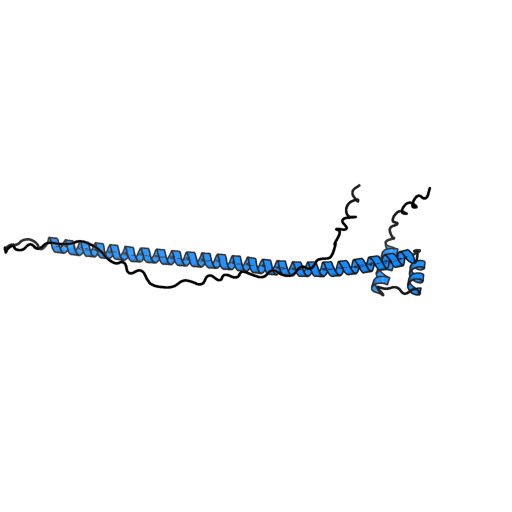 ? -51.073 0.296 56.688 1.00 58.31 115 GLY A N 1
ATOM 992 C CA . GLY A 1 115 ? -52.283 -0.510 56.859 1.00 58.31 115 GLY A CA 1
ATOM 993 C C . GLY A 1 115 ? -52.404 -1.101 58.268 1.00 58.31 115 GLY A C 1
ATOM 994 O O . GLY A 1 115 ? -53.484 -1.040 58.855 1.00 58.31 115 GLY A O 1
ATOM 995 N N . LEU A 1 116 ? -51.292 -1.593 58.831 1.00 58.09 116 LEU A N 1
ATOM 996 C CA . LEU A 1 116 ? -51.235 -2.144 60.191 1.00 58.09 116 LEU A CA 1
ATOM 997 C C . LEU A 1 116 ? -51.527 -1.082 61.264 1.00 58.09 116 LEU A C 1
ATOM 999 O O . LEU A 1 116 ? -52.301 -1.359 62.182 1.00 58.09 116 LEU A O 1
ATOM 1003 N N . ASP A 1 117 ? -51.004 0.138 61.108 1.00 57.84 117 ASP A N 1
ATOM 1004 C CA . ASP A 1 117 ? -51.267 1.270 62.015 1.00 57.84 117 ASP A CA 1
ATOM 1005 C C . ASP A 1 117 ? -52.734 1.717 62.005 1.00 57.84 117 ASP A C 1
ATOM 1007 O O . ASP A 1 117 ? -53.294 2.033 63.056 1.00 57.84 117 ASP A O 1
ATOM 1011 N N . LYS A 1 118 ? -53.401 1.704 60.842 1.00 60.81 118 LYS A N 1
ATOM 1012 C CA . LYS A 1 118 ? -54.849 1.967 60.764 1.00 60.81 118 LYS A CA 1
ATOM 1013 C C . LYS A 1 118 ? -55.643 0.909 61.517 1.00 60.81 118 LYS A C 1
ATOM 1015 O O . LYS A 1 118 ? -56.457 1.260 62.362 1.00 60.81 118 LYS A O 1
ATOM 1020 N N . THR A 1 119 ? -55.347 -0.371 61.296 1.00 62.34 119 THR A N 1
ATOM 1021 C CA . THR A 1 119 ? -56.008 -1.453 62.037 1.00 62.34 119 THR A CA 1
ATOM 1022 C C . THR A 1 119 ? -55.711 -1.425 63.536 1.00 62.34 119 THR A C 1
ATOM 1024 O O . THR A 1 119 ? -56.624 -1.665 64.320 1.00 62.34 119 THR A O 1
ATOM 1027 N N . GLN A 1 120 ? -54.486 -1.092 63.965 1.00 58.41 120 GLN A N 1
ATOM 1028 C CA . GLN A 1 120 ? -54.163 -0.911 65.385 1.00 58.41 120 GLN A CA 1
ATOM 1029 C C . GLN A 1 120 ? -54.875 0.305 65.983 1.00 58.41 120 GLN A C 1
ATOM 1031 O O . GLN A 1 120 ? -55.388 0.211 67.094 1.00 58.41 120 GLN A O 1
ATOM 1036 N N . SER A 1 121 ? -54.954 1.425 65.258 1.00 62.25 121 SER A N 1
ATOM 1037 C CA . SER A 1 121 ? -55.676 2.631 65.681 1.00 62.25 121 SER A CA 1
ATOM 1038 C C . SER A 1 121 ? -57.185 2.390 65.797 1.00 62.25 121 SER A C 1
ATOM 1040 O O . SER A 1 121 ? -57.803 2.826 66.769 1.00 62.25 121 SER A O 1
ATOM 1042 N N . ASP A 1 122 ? -57.773 1.648 64.857 1.00 66.19 122 ASP A N 1
ATOM 1043 C CA . ASP A 1 122 ? -59.186 1.262 64.881 1.00 66.19 122 ASP A CA 1
ATOM 1044 C C . ASP A 1 122 ? -59.480 0.256 66.010 1.00 66.19 122 ASP A C 1
ATOM 1046 O O . ASP A 1 122 ? -60.492 0.384 66.702 1.00 66.19 122 ASP A O 1
ATOM 1050 N N . LEU A 1 123 ? -58.562 -0.683 66.281 1.00 63.88 123 LEU A N 1
ATOM 1051 C CA . LEU A 1 123 ? -58.612 -1.570 67.452 1.00 63.88 123 LEU A CA 1
ATOM 1052 C C . LEU A 1 123 ? -58.492 -0.797 68.772 1.00 63.88 123 LEU A C 1
ATOM 1054 O O . LEU A 1 123 ? -59.265 -1.055 69.690 1.00 63.88 123 LEU A O 1
ATOM 1058 N N . LEU A 1 124 ? -57.576 0.170 68.870 1.00 62.34 124 LEU A N 1
ATOM 1059 C CA . LEU A 1 124 ? -57.403 1.025 70.049 1.00 62.34 124 LEU A CA 1
ATOM 1060 C C . LEU A 1 124 ? -58.652 1.867 70.318 1.00 62.34 124 LEU A C 1
ATOM 1062 O O . LEU A 1 124 ? -59.110 1.891 71.455 1.00 62.34 124 LEU A O 1
ATOM 1066 N N . LYS A 1 125 ? -59.261 2.465 69.286 1.00 66.75 125 LYS A N 1
ATOM 1067 C CA . LYS A 1 125 ? -60.552 3.170 69.401 1.00 66.75 125 LYS A CA 1
ATOM 1068 C C . LYS A 1 125 ? -61.696 2.244 69.820 1.00 66.75 125 LYS A C 1
ATOM 1070 O O . LYS A 1 125 ? -62.569 2.656 70.578 1.00 66.75 125 LYS A O 1
ATOM 1075 N N . ALA A 1 126 ? -61.707 0.996 69.353 1.00 61.94 126 ALA A N 1
ATOM 1076 C CA . ALA A 1 126 ? -62.697 -0.002 69.760 1.00 61.94 126 ALA A CA 1
ATOM 1077 C C . ALA A 1 126 ? -62.479 -0.536 71.192 1.00 61.94 126 ALA A C 1
ATOM 1079 O O . ALA A 1 126 ? -63.415 -1.057 71.801 1.00 61.94 126 ALA A O 1
ATOM 1080 N N . VAL A 1 127 ? -61.258 -0.436 71.728 1.00 59.44 127 VAL A N 1
ATOM 1081 C CA . VAL A 1 127 ? -60.925 -0.770 73.123 1.00 59.44 127 VAL A CA 1
ATOM 1082 C C . VAL A 1 127 ? -61.263 0.392 74.061 1.00 59.44 127 VAL A C 1
ATOM 1084 O O . VAL A 1 127 ? -61.905 0.158 75.078 1.00 59.44 127 VAL A O 1
ATOM 1087 N N . THR A 1 128 ? -60.946 1.646 73.718 1.00 61.00 128 THR A N 1
ATOM 1088 C CA . THR A 1 128 ? -61.361 2.812 74.526 1.00 61.00 128 THR A CA 1
ATOM 1089 C C . THR A 1 128 ? -62.874 2.999 74.551 1.00 61.00 128 THR A C 1
ATOM 1091 O O . THR A 1 128 ? -63.419 3.263 75.614 1.00 61.00 128 THR A O 1
ATOM 1094 N N . LYS A 1 129 ? -63.577 2.737 73.441 1.00 61.16 129 LYS A N 1
ATOM 1095 C CA . LYS A 1 129 ? -65.050 2.749 73.412 1.00 61.16 129 LYS A CA 1
ATOM 1096 C C . LYS A 1 129 ? -65.693 1.667 74.300 1.00 61.16 129 LYS A C 1
ATOM 1098 O O . LYS A 1 129 ? -66.842 1.821 74.685 1.00 61.16 129 LYS A O 1
ATOM 1103 N N . ARG A 1 130 ? -64.969 0.590 74.640 1.00 51.91 130 ARG A N 1
ATOM 1104 C CA . ARG A 1 130 ? -65.407 -0.417 75.628 1.00 51.91 130 ARG A CA 1
ATOM 1105 C C . ARG A 1 130 ? -65.117 -0.009 77.075 1.00 51.91 130 ARG A C 1
ATOM 1107 O O . ARG A 1 130 ? -65.858 -0.407 77.958 1.00 51.91 130 ARG A O 1
ATOM 1114 N N . ASN A 1 131 ? -64.083 0.795 77.311 1.00 51.12 131 ASN A N 1
ATOM 1115 C CA . ASN A 1 131 ? -63.695 1.228 78.658 1.00 51.12 131 ASN A CA 1
ATOM 1116 C C . ASN A 1 131 ? -64.467 2.464 79.157 1.00 51.12 131 ASN A C 1
ATOM 1118 O O . ASN A 1 131 ? -64.372 2.801 80.330 1.00 51.12 131 ASN A O 1
ATOM 1122 N N . GLU A 1 132 ? -65.235 3.137 78.298 1.00 52.34 132 GLU A N 1
ATOM 1123 C CA . GLU A 1 132 ? -66.099 4.264 78.689 1.00 52.34 132 GLU A CA 1
ATOM 1124 C C . GLU A 1 132 ? -67.494 3.824 79.184 1.00 52.34 132 GLU A C 1
ATOM 1126 O O . GLU A 1 132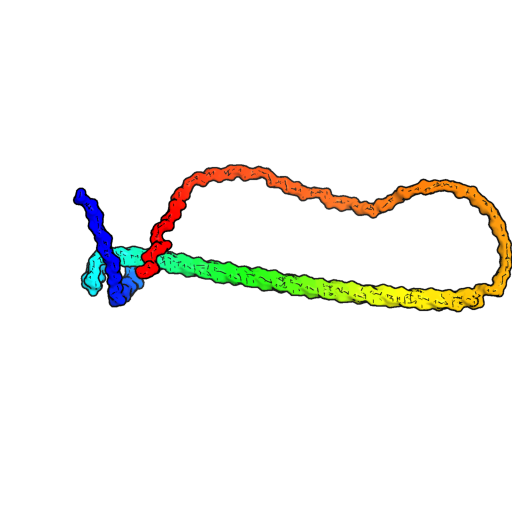 ? -68.230 4.644 79.727 1.00 52.34 132 GLU A O 1
ATOM 1131 N N . GLU A 1 133 ? -67.851 2.539 79.068 1.00 49.22 133 GLU A N 1
ATOM 1132 C CA . GLU A 1 133 ? -69.105 1.985 79.614 1.00 49.22 133 GLU A CA 1
ATOM 1133 C C . GLU A 1 133 ? -68.929 1.305 80.988 1.00 49.22 133 GLU A C 1
ATOM 1135 O O . GLU A 1 133 ? -69.915 0.884 81.589 1.00 49.22 133 GLU A O 1
ATOM 1140 N N . GLU A 1 134 ? -67.710 1.245 81.538 1.00 50.91 134 GLU A N 1
ATOM 1141 C CA . GLU A 1 134 ? -67.425 0.490 82.767 1.00 50.91 134 GLU A CA 1
ATOM 1142 C C . GLU A 1 134 ? -66.569 1.274 83.779 1.00 50.91 134 GLU A C 1
ATOM 1144 O O . GLU A 1 134 ? -65.542 0.798 84.241 1.00 50.91 134 GLU A O 1
ATOM 1149 N N . THR A 1 135 ? -66.990 2.482 84.173 1.00 46.44 135 THR A N 1
ATOM 1150 C CA . THR A 1 135 ? -66.548 3.084 85.451 1.00 46.44 135 THR A CA 1
ATOM 1151 C C . THR A 1 135 ? -67.663 3.904 86.102 1.00 46.44 135 THR A C 1
ATOM 1153 O O . THR A 1 135 ? -67.717 5.127 85.979 1.00 46.44 135 THR A O 1
ATOM 1156 N N . ALA A 1 136 ? -68.551 3.222 86.825 1.00 49.75 136 ALA A N 1
ATOM 1157 C CA . ALA A 1 136 ? -69.402 3.815 87.854 1.00 49.75 136 ALA A CA 1
ATOM 1158 C C . ALA A 1 136 ? -69.643 2.791 88.980 1.00 49.75 136 ALA A C 1
ATOM 1160 O O . ALA A 1 136 ? -70.633 2.070 88.941 1.00 49.75 136 ALA A O 1
ATOM 1161 N N . ALA A 1 137 ? -68.696 2.709 89.924 1.00 42.28 137 ALA A N 1
ATOM 1162 C CA . ALA A 1 137 ? -68.787 2.208 91.315 1.00 42.28 137 ALA A CA 1
ATOM 1163 C C . ALA A 1 137 ? -67.336 1.968 91.808 1.00 42.28 137 ALA A C 1
ATOM 1165 O O . ALA A 1 137 ? -66.579 1.312 91.102 1.00 42.28 137 ALA A O 1
ATOM 1166 N N . ASP A 1 138 ? -66.831 2.713 92.804 1.00 42.50 138 ASP A N 1
ATOM 1167 C CA . ASP A 1 138 ? -66.852 2.376 94.256 1.00 42.50 138 ASP A CA 1
ATOM 1168 C C . ASP A 1 138 ? -65.811 1.284 94.604 1.00 42.50 138 ASP A C 1
ATOM 1170 O O . ASP A 1 138 ? -65.667 0.341 93.838 1.00 42.50 138 ASP A O 1
ATOM 1174 N N . ASP A 1 139 ? -65.015 1.234 95.675 1.00 42.88 139 ASP A N 1
ATOM 1175 C CA . ASP A 1 139 ? -64.554 2.028 96.831 1.00 42.88 139 ASP A CA 1
ATOM 1176 C C . ASP A 1 139 ? -63.275 1.277 97.304 1.00 42.88 139 ASP A C 1
ATOM 1178 O O . ASP A 1 139 ? -63.061 0.118 96.938 1.00 42.88 139 ASP A O 1
ATOM 1182 N N . GLY A 1 140 ? -62.435 1.888 98.142 1.00 39.66 140 GLY A N 1
ATOM 1183 C CA . GLY A 1 140 ? -61.648 1.098 99.096 1.00 39.66 140 GLY A CA 1
ATOM 1184 C C . GLY A 1 140 ? -60.135 1.294 99.076 1.00 39.66 140 GLY A C 1
ATOM 1185 O O . GLY A 1 140 ? -59.387 0.528 98.480 1.00 39.66 140 GLY A O 1
ATOM 1186 N N . SER A 1 141 ? -59.700 2.301 99.832 1.00 39.72 141 SER A N 1
ATOM 1187 C CA . SER A 1 141 ? -58.513 2.343 100.709 1.00 39.72 141 SER A CA 1
ATOM 1188 C C . SER A 1 141 ? -57.612 1.091 100.806 1.00 39.72 141 SER A C 1
ATOM 1190 O O . SER A 1 141 ? -58.104 0.006 101.109 1.00 39.72 141 SER A O 1
ATOM 1192 N N . THR A 1 142 ? -56.276 1.275 100.775 1.00 43.22 142 THR A N 1
ATOM 1193 C CA . THR A 1 142 ? -55.356 0.945 101.903 1.00 43.22 142 THR A CA 1
ATOM 1194 C C . THR A 1 142 ? -53.869 1.238 101.590 1.00 43.22 142 THR A C 1
ATOM 1196 O O . THR A 1 142 ? -53.245 0.567 100.781 1.00 43.22 142 THR A O 1
ATOM 1199 N N . LYS A 1 143 ? -53.332 2.187 102.375 1.00 39.78 143 LYS A N 1
ATOM 1200 C CA . LYS A 1 143 ? -51.990 2.327 102.999 1.00 39.78 143 LYS A CA 1
ATOM 1201 C C . LYS A 1 143 ? -50.692 2.533 102.196 1.00 39.78 143 LYS A C 1
ATOM 1203 O O . LYS A 1 143 ? -50.479 2.084 101.082 1.00 39.78 143 LYS A O 1
ATOM 1208 N N . ALA A 1 144 ? -49.845 3.271 102.913 1.00 40.78 144 ALA A N 1
ATOM 1209 C CA . ALA A 1 144 ? -48.540 3.837 102.618 1.00 40.78 144 ALA A CA 1
ATOM 1210 C C . ALA A 1 144 ? -47.363 2.932 103.046 1.00 40.78 144 ALA A C 1
ATOM 1212 O O . ALA A 1 144 ? -47.586 1.884 103.651 1.00 40.78 144 ALA A O 1
ATOM 1213 N N . SER A 1 145 ? -46.153 3.488 102.857 1.00 38.88 145 SER A N 1
ATOM 1214 C CA . SER A 1 145 ? -44.791 3.023 103.205 1.00 38.88 145 SER A CA 1
ATOM 1215 C C . SER A 1 145 ? -44.100 2.221 102.082 1.00 38.88 145 SER A C 1
ATOM 1217 O O . SER A 1 145 ? -44.750 1.469 101.371 1.00 38.88 145 SER A O 1
ATOM 1219 N N . ASP A 1 146 ? -42.814 2.381 101.765 1.00 38.31 146 ASP A N 1
ATOM 1220 C CA . ASP A 1 146 ? -41.720 3.147 102.366 1.00 38.31 146 ASP A CA 1
ATOM 1221 C C . ASP A 1 146 ? -40.688 3.551 101.298 1.00 38.31 146 ASP A C 1
ATOM 1223 O O . ASP A 1 146 ? -40.623 3.004 100.198 1.00 38.31 146 ASP A O 1
ATOM 1227 N N . TYR A 1 147 ? -39.894 4.544 101.677 1.00 39.97 147 TYR A N 1
ATOM 1228 C CA . TYR A 1 147 ? -38.757 5.143 100.987 1.00 39.97 147 TYR A CA 1
ATOM 1229 C C . TYR A 1 147 ? -37.569 4.165 100.897 1.00 39.97 147 TYR A C 1
ATOM 1231 O O . TYR A 1 147 ? -37.178 3.622 101.924 1.00 39.97 147 TYR A O 1
ATOM 1239 N N . ASP A 1 148 ? -36.917 4.030 99.735 1.00 41.50 148 ASP A N 1
ATOM 1240 C CA . ASP A 1 148 ? -35.447 3.991 99.713 1.00 41.50 148 ASP A CA 1
ATOM 1241 C C . ASP A 1 148 ? -34.874 4.491 98.380 1.00 41.50 148 ASP A C 1
ATOM 1243 O O . ASP A 1 148 ? -35.431 4.293 97.298 1.00 41.50 148 ASP A O 1
ATOM 1247 N N . SER A 1 149 ? -33.780 5.227 98.512 1.00 47.62 149 SER A N 1
ATOM 1248 C CA . SER A 1 149 ? -33.104 6.011 97.495 1.00 47.62 149 SER A CA 1
ATOM 1249 C C . SER A 1 149 ? -32.093 5.192 96.689 1.00 47.62 149 SER A C 1
ATOM 1251 O O . SER A 1 149 ? -31.603 4.152 97.107 1.00 47.62 149 SER A O 1
ATOM 1253 N N . GLU A 1 150 ? -31.688 5.807 95.576 1.00 40.75 150 GLU A N 1
ATOM 1254 C CA . GLU A 1 150 ? -30.292 5.957 95.146 1.00 40.75 150 GLU A CA 1
ATOM 1255 C C . GLU A 1 150 ? -29.802 5.280 93.838 1.00 40.75 150 GLU A C 1
ATOM 1257 O O . GLU A 1 150 ? -29.808 4.072 93.640 1.00 40.75 150 GLU A O 1
ATOM 1262 N N . GLN A 1 151 ? -29.254 6.175 93.000 1.00 41.06 151 GLN A N 1
ATOM 1263 C CA . GLN A 1 151 ? -28.161 6.042 92.022 1.00 41.06 151 GLN A CA 1
ATOM 1264 C C . GLN A 1 151 ? -28.436 5.681 90.543 1.00 41.06 151 GLN A C 1
ATOM 1266 O O . GLN A 1 151 ? -28.562 4.538 90.117 1.00 41.06 151 GLN A O 1
ATOM 1271 N N . ARG A 1 152 ? -28.353 6.749 89.725 1.00 40.41 152 ARG A N 1
ATOM 1272 C CA . ARG A 1 152 ? -27.861 6.784 88.328 1.00 40.41 152 ARG A CA 1
ATOM 1273 C C . ARG A 1 152 ? -26.510 6.047 88.210 1.00 40.41 152 ARG A C 1
ATOM 1275 O O . ARG A 1 152 ? -25.699 6.151 89.118 1.00 40.41 152 ARG A O 1
ATOM 1282 N N . GLN A 1 153 ? -26.148 5.381 87.110 1.00 37.72 153 GLN A N 1
ATOM 1283 C CA . GLN A 1 153 ? -25.724 5.912 85.791 1.00 37.72 153 GLN A CA 1
ATOM 1284 C C . GLN A 1 153 ? -25.335 4.700 84.871 1.00 37.72 153 GLN A C 1
ATOM 1286 O O . GLN A 1 153 ? -25.397 3.562 85.331 1.00 37.72 153 GLN A O 1
ATOM 1291 N N . PRO A 1 154 ? -24.937 4.874 83.586 1.00 60.97 154 PRO A N 1
ATOM 1292 C CA . PRO A 1 154 ? -25.304 3.983 82.482 1.00 60.97 154 PRO A CA 1
ATOM 1293 C C . PRO A 1 154 ? -24.116 3.219 81.869 1.00 60.97 154 PRO A C 1
ATOM 1295 O O . PRO A 1 154 ? -23.015 3.743 81.796 1.00 60.97 154 PRO A O 1
ATOM 1298 N N . VAL A 1 155 ? -24.337 2.020 81.324 1.00 44.91 155 VAL A N 1
ATOM 1299 C CA . VAL A 1 155 ? -23.404 1.282 80.438 1.00 44.91 155 VAL A CA 1
ATOM 1300 C C . VAL A 1 155 ? -24.144 0.027 79.938 1.00 44.91 155 VAL A C 1
ATOM 1302 O O . VAL A 1 155 ? -24.854 -0.583 80.718 1.00 44.91 155 VAL A O 1
ATOM 1305 N N . ARG A 1 156 ? -24.093 -0.470 78.699 1.00 49.25 156 ARG A N 1
ATOM 1306 C CA . ARG A 1 156 ? -23.189 -0.329 77.552 1.00 49.25 156 ARG A CA 1
ATOM 1307 C C . ARG A 1 156 ? -23.979 -0.674 76.279 1.00 49.25 156 ARG A C 1
ATOM 1309 O O . ARG A 1 156 ? -24.717 -1.654 76.254 1.00 49.25 156 ARG A O 1
ATOM 1316 N N . ARG A 1 157 ? -23.743 0.080 75.199 1.00 49.00 157 ARG A N 1
ATOM 1317 C CA . ARG A 1 157 ? -23.969 -0.390 73.824 1.00 49.00 157 ARG A CA 1
ATOM 1318 C C . ARG A 1 157 ? -23.028 -1.563 73.559 1.00 49.00 157 ARG A C 1
ATOM 1320 O O . ARG A 1 157 ? -21.823 -1.424 73.762 1.00 49.00 157 ARG A O 1
ATOM 1327 N N . VAL A 1 158 ? -23.561 -2.676 73.070 1.00 52.69 158 VAL A N 1
ATOM 1328 C CA . VAL A 1 158 ? -22.754 -3.734 72.457 1.00 52.69 158 VAL A CA 1
ATOM 1329 C C . VAL A 1 158 ? -22.592 -3.369 70.983 1.00 52.69 158 VAL A C 1
ATOM 1331 O O . VAL A 1 158 ? -23.555 -3.356 70.223 1.00 52.69 158 VAL A O 1
ATOM 1334 N N . VAL A 1 159 ? -21.370 -2.991 70.620 1.00 55.72 159 VAL A N 1
ATOM 1335 C CA . VAL A 1 159 ? -20.899 -2.793 69.243 1.00 55.72 159 VAL A CA 1
ATOM 1336 C C . VAL A 1 159 ? -20.153 -4.075 68.850 1.00 55.72 159 VAL A C 1
ATOM 1338 O O . VAL A 1 159 ? -19.466 -4.640 69.706 1.00 55.72 159 VAL A O 1
ATOM 1341 N N . PRO A 1 160 ? -20.291 -4.570 67.608 1.00 53.94 160 PRO A N 1
ATOM 1342 C CA . PRO A 1 160 ? -19.705 -5.836 67.201 1.00 53.94 160 PRO A CA 1
ATOM 1343 C C . PRO A 1 160 ? -18.183 -5.737 67.085 1.00 53.94 160 PRO A C 1
ATOM 1345 O O . PRO A 1 160 ? -17.611 -4.709 66.721 1.00 53.94 160 PRO A O 1
ATOM 1348 N N . LEU A 1 161 ? -17.546 -6.848 67.428 1.00 46.84 161 LEU A N 1
ATOM 1349 C CA . LEU A 1 161 ? -16.112 -7.029 67.540 1.00 46.84 161 LEU A CA 1
ATOM 1350 C C . LEU A 1 161 ? -15.567 -7.673 66.250 1.00 46.84 161 LEU A C 1
ATOM 1352 O O . LEU A 1 161 ? -16.055 -8.727 65.849 1.00 46.84 161 LEU A O 1
ATOM 1356 N N . CYS A 1 162 ? -14.468 -7.093 65.743 1.00 48.31 162 CYS A N 1
ATOM 1357 C CA . CYS A 1 162 ? -13.430 -7.706 64.888 1.00 48.31 162 CYS A CA 1
ATOM 1358 C C . CYS A 1 162 ? -13.782 -7.872 63.381 1.00 48.31 162 CYS A C 1
ATOM 1360 O O . CYS A 1 162 ? -14.900 -8.224 63.049 1.00 48.31 162 CYS A O 1
ATOM 1362 N N . LEU A 1 163 ? -12.925 -7.691 62.364 1.00 47.59 163 LEU A N 1
ATOM 1363 C CA . LEU A 1 163 ? -11.496 -7.393 62.212 1.00 47.59 163 LEU A CA 1
ATOM 1364 C C . LEU A 1 163 ? -11.290 -6.650 60.869 1.00 47.59 163 LEU A C 1
ATOM 1366 O O . LEU A 1 163 ? -11.825 -7.061 59.845 1.00 47.59 163 LEU A O 1
ATOM 1370 N N . PHE A 1 164 ? -10.403 -5.660 60.849 1.00 44.12 164 PHE A N 1
ATOM 1371 C CA . PHE A 1 164 ? -9.463 -5.413 59.743 1.00 44.12 164 PHE A CA 1
ATOM 1372 C C . PHE A 1 164 ? -8.091 -5.279 60.418 1.00 44.12 164 PHE A C 1
ATOM 1374 O O . PHE A 1 164 ? -8.026 -4.623 61.462 1.00 44.12 164 PHE A O 1
ATOM 1381 N N . PRO A 1 165 ? -7.012 -5.908 59.911 1.00 50.25 165 PRO A N 1
ATOM 1382 C CA . PRO A 1 165 ? -6.224 -5.214 58.883 1.00 50.25 165 PRO A CA 1
ATOM 1383 C C . PRO A 1 165 ? -5.446 -6.134 57.914 1.00 50.25 165 PRO A C 1
ATOM 1385 O O . PRO A 1 165 ? -4.940 -7.175 58.306 1.00 50.25 165 PRO A O 1
ATOM 1388 N N . MET A 1 166 ? -5.237 -5.687 56.673 1.00 40.22 166 MET A N 1
ATOM 1389 C CA . MET A 1 166 ? -4.037 -6.013 55.883 1.00 40.22 166 MET A CA 1
ATOM 1390 C C . MET A 1 166 ? -3.796 -4.865 54.895 1.00 40.22 166 MET A C 1
ATOM 1392 O O . MET A 1 166 ? -4.436 -4.775 53.849 1.00 40.22 166 MET A O 1
ATOM 1396 N N . ARG A 1 167 ? -2.892 -3.950 55.264 1.00 49.66 167 ARG A N 1
ATOM 1397 C CA . ARG A 1 167 ? -2.190 -3.078 54.316 1.00 49.66 167 ARG A CA 1
ATOM 1398 C C . ARG A 1 167 ? -1.084 -3.918 53.682 1.00 49.66 167 ARG A C 1
ATOM 1400 O O . ARG A 1 167 ? -0.254 -4.465 54.400 1.00 49.66 167 ARG A O 1
ATOM 1407 N N . LEU A 1 168 ? -1.089 -4.013 52.359 1.00 48.47 168 LEU A N 1
ATOM 1408 C CA . LEU A 1 168 ? 0.066 -4.446 51.584 1.00 48.47 168 LEU A CA 1
ATOM 1409 C C . LEU A 1 168 ? 0.927 -3.211 51.319 1.00 48.47 168 LEU A C 1
ATOM 1411 O O . LEU A 1 168 ? 0.582 -2.384 50.478 1.00 48.47 168 LEU A O 1
ATOM 1415 N N . ASP A 1 169 ? 2.028 -3.100 52.054 1.00 44.94 169 ASP A N 1
ATOM 1416 C CA . ASP A 1 169 ? 3.194 -2.341 51.618 1.00 44.94 169 ASP A CA 1
ATOM 1417 C C . ASP A 1 169 ? 3.930 -3.177 50.562 1.00 44.94 169 ASP A C 1
ATOM 1419 O O . ASP A 1 169 ? 4.380 -4.292 50.835 1.00 44.94 169 ASP A O 1
ATOM 1423 N N . VAL A 1 170 ? 4.054 -2.644 49.348 1.00 51.59 170 VAL A N 1
ATOM 1424 C CA . VAL A 1 170 ? 5.033 -3.105 48.358 1.00 51.59 170 VAL A CA 1
ATOM 1425 C C . VAL A 1 170 ? 5.851 -1.891 47.963 1.00 51.59 170 VAL A C 1
ATOM 1427 O O . VAL A 1 170 ? 5.427 -1.070 47.155 1.00 51.59 170 VAL A O 1
ATOM 1430 N N . ASP A 1 171 ? 7.032 -1.799 48.561 1.00 47.09 171 ASP A N 1
ATOM 1431 C CA . ASP A 1 171 ? 8.097 -0.900 48.146 1.00 47.09 171 ASP A CA 1
ATOM 1432 C C . ASP A 1 171 ? 9.319 -1.740 47.733 1.00 47.09 171 ASP A C 1
ATOM 1434 O O . ASP A 1 171 ? 9.535 -2.836 48.257 1.00 47.09 171 ASP A O 1
ATOM 1438 N N . LYS A 1 172 ? 10.129 -1.191 46.820 1.00 41.47 172 LYS A N 1
ATOM 1439 C CA . LYS A 1 172 ? 11.332 -1.746 46.151 1.00 41.47 172 LYS A CA 1
ATOM 1440 C C . LYS A 1 172 ? 11.122 -2.632 44.912 1.00 41.47 172 LYS A C 1
ATOM 1442 O O . LYS A 1 172 ? 10.977 -3.851 45.001 1.00 41.47 172 LYS A O 1
ATOM 1447 N N . ARG A 1 173 ? 11.467 -2.060 43.751 1.00 36.88 173 ARG A N 1
ATOM 1448 C CA . ARG A 1 173 ? 12.791 -2.326 43.146 1.00 36.88 173 ARG A CA 1
ATOM 1449 C C . ARG A 1 173 ? 13.153 -1.324 42.040 1.00 36.88 173 ARG A C 1
ATOM 1451 O O . ARG A 1 173 ? 12.424 -1.152 41.073 1.00 36.88 173 ARG A O 1
ATOM 1458 N N . GLN A 1 174 ? 14.309 -0.688 42.233 1.00 34.47 174 GLN A N 1
ATOM 1459 C CA . GLN A 1 174 ? 15.145 -0.062 41.206 1.00 34.47 174 GLN A CA 1
ATOM 1460 C C . GLN A 1 174 ? 15.865 -1.139 40.370 1.00 34.47 174 GLN A C 1
ATOM 1462 O O . GLN A 1 174 ? 15.858 -2.309 40.758 1.00 34.47 174 GLN A O 1
ATOM 1467 N N . THR A 1 175 ? 16.581 -0.680 39.331 1.00 36.06 175 THR A N 1
ATOM 1468 C CA . THR A 1 175 ? 17.390 -1.394 38.312 1.00 36.06 175 THR A CA 1
ATOM 1469 C C . THR A 1 175 ? 16.523 -1.880 37.139 1.00 36.06 175 THR A C 1
ATOM 1471 O O . THR A 1 175 ? 15.504 -2.519 37.349 1.00 36.06 175 THR A O 1
ATOM 1474 N N . GLU A 1 176 ? 16.747 -1.501 35.882 1.00 41.81 176 GLU A N 1
ATOM 1475 C CA . GLU A 1 176 ? 18.012 -1.352 35.164 1.00 41.81 176 GLU A CA 1
ATOM 1476 C C .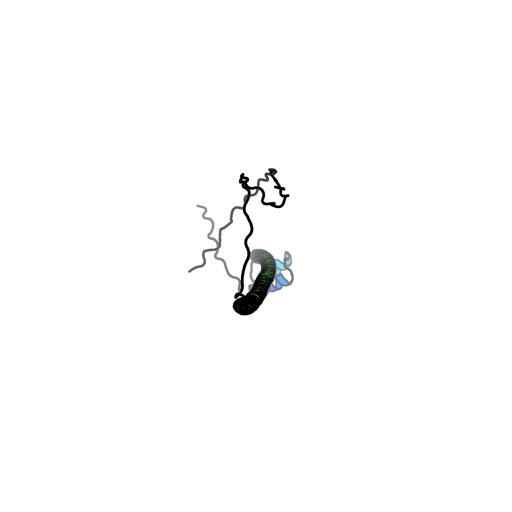 GLU A 1 176 ? 17.966 -0.227 34.118 1.00 41.81 176 GLU A C 1
ATOM 1478 O O . GLU A 1 176 ? 16.959 0.065 33.472 1.00 41.81 176 GLU A O 1
ATOM 1483 N N . GLU A 1 177 ? 19.137 0.363 33.965 1.00 39.06 177 GLU A N 1
ATOM 1484 C CA . GLU A 1 177 ? 19.578 1.294 32.952 1.00 39.06 177 GLU A CA 1
ATOM 1485 C C . GLU A 1 177 ? 19.891 0.523 31.655 1.00 39.06 177 GLU A C 1
ATOM 1487 O O . GLU A 1 177 ? 20.787 -0.311 31.636 1.00 39.06 177 GLU A O 1
ATOM 1492 N N . THR A 1 178 ? 19.240 0.839 30.533 1.00 39.81 178 THR A N 1
ATOM 1493 C CA . THR A 1 178 ? 19.873 0.655 29.216 1.00 39.81 178 THR A CA 1
ATOM 1494 C C . THR A 1 178 ? 19.738 1.932 28.414 1.00 39.81 178 THR A C 1
ATOM 1496 O O . THR A 1 178 ? 18.668 2.286 27.915 1.00 39.81 178 THR A O 1
ATOM 1499 N N . LYS A 1 179 ? 20.872 2.627 28.326 1.00 45.84 179 LYS A N 1
ATOM 1500 C CA . LYS A 1 179 ? 21.173 3.642 27.326 1.00 45.84 179 LYS A CA 1
ATOM 1501 C C . LYS A 1 179 ? 21.000 3.074 25.910 1.00 45.84 179 LYS A C 1
ATOM 1503 O O . LYS A 1 179 ? 21.166 1.882 25.684 1.00 45.84 179 LYS A O 1
ATOM 1508 N N . GLU A 1 180 ? 20.837 4.016 24.981 1.00 36.06 180 GLU A N 1
ATOM 1509 C CA . GLU A 1 180 ? 21.214 3.921 23.565 1.00 36.06 180 GLU A CA 1
ATOM 1510 C C . GLU A 1 180 ? 20.121 3.447 22.585 1.00 36.06 180 GLU A C 1
ATOM 1512 O O . GLU A 1 180 ? 20.003 2.274 22.257 1.00 36.06 180 GLU A O 1
ATOM 1517 N N . ARG A 1 181 ? 19.391 4.402 21.988 1.00 35.72 181 ARG A N 1
ATOM 1518 C CA . ARG A 1 181 ? 19.687 4.818 20.604 1.00 35.72 181 ARG A CA 1
ATOM 1519 C C . ARG A 1 181 ? 18.934 6.086 20.218 1.00 35.72 181 ARG A C 1
ATOM 1521 O O . ARG A 1 181 ? 17.716 6.176 20.294 1.00 35.72 181 ARG A O 1
ATOM 1528 N N . THR A 1 182 ? 19.708 7.044 19.750 1.00 44.34 182 THR A N 1
ATOM 1529 C CA . THR A 1 182 ? 19.318 8.225 18.990 1.00 44.34 182 THR A CA 1
ATOM 1530 C C . THR A 1 182 ? 18.383 7.841 17.833 1.00 44.34 182 THR A C 1
ATOM 1532 O O . THR A 1 182 ? 18.825 7.252 16.848 1.00 44.34 182 THR A O 1
ATOM 1535 N N . GLU A 1 183 ? 17.103 8.197 17.920 1.00 40.44 183 GLU A N 1
ATOM 1536 C CA . GLU A 1 183 ? 16.218 8.334 16.757 1.00 40.44 183 GLU A CA 1
ATOM 1537 C C . GLU A 1 183 ? 15.952 9.834 16.588 1.00 40.44 183 GLU A C 1
ATOM 1539 O O . GLU A 1 183 ? 15.076 10.434 17.203 1.00 40.44 183 GLU A O 1
ATOM 1544 N N . GLU A 1 184 ? 16.814 10.456 15.787 1.00 41.75 184 GLU A N 1
ATOM 1545 C CA . GLU A 1 184 ? 16.614 11.779 15.209 1.00 41.75 184 GLU A CA 1
ATOM 1546 C C . GLU A 1 184 ? 15.299 11.761 14.398 1.00 41.75 184 GLU A C 1
ATOM 1548 O O . GLU A 1 184 ? 15.171 10.936 13.483 1.00 41.75 184 GLU A O 1
ATOM 1553 N N . PRO A 1 185 ? 14.312 12.638 14.662 1.00 41.62 185 PRO A N 1
ATOM 1554 C CA . PRO A 1 185 ? 13.143 12.711 13.809 1.00 41.62 185 PRO A CA 1
ATOM 1555 C C . PRO A 1 185 ? 13.589 13.283 12.463 1.00 41.62 185 PRO A C 1
ATOM 1557 O O . PRO A 1 185 ? 13.844 14.478 12.314 1.00 41.62 185 PRO A O 1
ATOM 1560 N N . ARG A 1 186 ? 13.664 12.429 11.434 1.00 48.78 186 ARG A N 1
ATOM 1561 C CA . ARG A 1 186 ? 13.700 12.872 10.033 1.00 48.78 186 ARG A CA 1
ATOM 1562 C C . ARG A 1 186 ? 12.336 13.434 9.628 1.00 48.78 186 ARG A C 1
ATOM 1564 O O . ARG A 1 186 ? 11.724 12.981 8.662 1.00 48.78 186 ARG A O 1
ATOM 1571 N N . GLU A 1 187 ? 11.907 14.490 10.307 1.00 49.50 187 GLU A N 1
ATOM 1572 C CA . GLU A 1 187 ? 11.003 15.493 9.762 1.00 49.50 187 GLU A CA 1
ATOM 1573 C C . GLU A 1 187 ? 11.767 16.315 8.726 1.00 49.50 187 GLU A C 1
ATOM 1575 O O . GLU A 1 187 ? 12.131 17.470 8.914 1.00 49.50 187 GLU A O 1
ATOM 1580 N N . ARG A 1 188 ? 12.049 15.694 7.582 1.00 52.88 188 ARG A N 1
ATOM 1581 C CA . ARG A 1 188 ? 12.252 16.439 6.347 1.00 52.88 188 ARG A CA 1
ATOM 1582 C C . ARG A 1 188 ? 11.519 15.712 5.241 1.00 52.88 188 ARG A C 1
ATOM 1584 O O . ARG A 1 188 ? 11.949 14.647 4.795 1.00 52.88 188 ARG A O 1
ATOM 1591 N N . ARG A 1 189 ? 10.484 16.406 4.754 1.00 54.03 189 ARG A N 1
ATOM 1592 C CA . ARG A 1 189 ? 9.872 16.324 3.417 1.00 54.03 189 ARG A CA 1
ATOM 1593 C C . ARG A 1 189 ? 8.434 15.799 3.350 1.00 54.03 189 ARG A C 1
ATOM 1595 O O . ARG A 1 189 ? 8.114 14.951 2.523 1.00 54.03 189 ARG A O 1
ATOM 1602 N N . ALA A 1 190 ? 7.570 16.406 4.149 1.00 50.03 190 ALA A N 1
ATOM 1603 C CA . ALA A 1 190 ? 6.191 16.725 3.789 1.00 50.03 190 ALA A CA 1
ATOM 1604 C C . ALA A 1 190 ? 5.906 18.064 4.485 1.00 50.03 190 ALA A C 1
ATOM 1606 O O . ALA A 1 190 ? 5.726 18.072 5.687 1.00 50.03 190 ALA A O 1
ATOM 1607 N N . THR A 1 191 ? 6.252 19.200 3.880 1.00 54.50 191 THR A N 1
ATOM 1608 C CA . THR A 1 191 ? 5.290 20.109 3.239 1.00 54.50 191 THR A CA 1
ATOM 1609 C C . THR A 1 191 ? 6.031 21.024 2.253 1.00 54.50 191 THR A C 1
ATOM 1611 O O . THR A 1 191 ? 6.870 21.818 2.658 1.00 54.50 191 THR A O 1
ATOM 1614 N N . MET A 1 192 ? 5.778 20.893 0.946 1.00 50.12 192 MET A N 1
ATOM 1615 C CA . MET A 1 192 ? 5.949 21.992 -0.026 1.00 50.12 192 MET A CA 1
ATOM 1616 C C . MET A 1 192 ? 5.349 21.582 -1.378 1.00 50.12 192 MET A C 1
ATOM 1618 O O . MET A 1 192 ? 6.053 21.378 -2.363 1.00 50.12 192 MET A O 1
ATOM 1622 N N . PHE A 1 193 ? 4.040 21.354 -1.380 1.00 44.28 193 PHE A N 1
ATOM 1623 C CA . PHE A 1 193 ? 3.216 21.384 -2.587 1.00 44.28 193 PHE A CA 1
ATOM 1624 C C . PHE A 1 193 ? 1.889 22.029 -2.191 1.00 44.28 193 PHE A C 1
ATOM 1626 O O . PHE A 1 193 ? 0.881 21.359 -2.009 1.00 44.28 193 PHE A O 1
ATOM 1633 N N . GLU A 1 194 ? 1.959 23.338 -1.991 1.00 43.97 194 GLU A N 1
ATOM 1634 C CA . GLU A 1 194 ? 0.860 24.262 -2.232 1.00 43.97 194 GLU A CA 1
ATOM 1635 C C . GLU A 1 194 ? 1.433 25.379 -3.109 1.00 43.97 194 GLU A C 1
ATOM 1637 O O . GLU A 1 194 ? 2.550 25.843 -2.853 1.00 43.97 194 GLU A O 1
ATOM 1642 N N . VAL A 1 195 ? 0.636 25.750 -4.116 1.00 41.81 195 VAL A N 1
ATOM 1643 C CA . VAL A 1 195 ? 0.869 26.679 -5.240 1.00 41.81 195 VAL A CA 1
ATOM 1644 C C . VAL A 1 195 ? 1.662 26.115 -6.421 1.00 41.81 195 VAL A C 1
ATOM 1646 O O . VAL A 1 195 ? 2.899 25.948 -6.335 1.00 41.81 195 VAL A O 1
#

Sequence (195 aa):
PNGCPRRRGRQTYTRFQTLELEKEFHFNPYLTRRRRIEVAHALCLTERQIKIWFQNRRMKRKKELRAVKEINEQARREREEQDIMQKQQAEKQAKLQQEQQNAALQHQQQHHVSGLDKTQSDLLKAVTKRNEEETAADDGSTKASDYDSEQRQPVRRVVPLCLFPMRLDVDKRQTEETKERTEEPRERRATMFEV

InterPro domains:
  IPR001356 Homeodomain [PF00046] (7-63)
  IPR001356 Homeodomain [PS50071] (4-64)
  IPR001356 Homeodomain [SM00389] (6-68)
  IPR001356 Homeodomain [cd00086] (7-64)
  IPR009057 Homedomain-like superfamily [SSF46689] (3-64)
  IPR017970 Homeobox, conserved site [PS00027] (39-62)
  IPR020479 Homeodomain, metazoa [PR00024] (28-39)
  IPR020479 Homeodomain, metazoa [PR00024] (43-53)
  IPR020479 Homeodomain, metazoa [PR00024] (53-62)
  IPR022132 Homeobox protein [PF12407] (64-87)
  IPR050296 Antennapedia-type homeobox [PTHR45659] (3-78)

Secondary structure (DSSP, 8-state):
--PPP-----PPPPHHHHHHHHHHHHH-SS--HHHHHHHHHHTT--HHHHHHHHHHHHHHHHHHHHHHHHHHHHHHHHHHHHHHHHHHHHHHHHHHHHHHHHHHHHHHHHHHHHHHHHHHHHHHHHHHHHHTSS------------------------PPP---------------------------SS-----

pLDDT: mean 73.04, std 23.56, range [34.47, 98.56]

Radius of gyration: 47.7 Å; chains: 1; bounding box: 103×39×128 Å